Protein AF-A0A9D6IDX1-F1 (afdb_monomer_lite)

Structure (mmCIF, N/CA/C/O backbone):
data_AF-A0A9D6IDX1-F1
#
_entry.id   AF-A0A9D6IDX1-F1
#
loop_
_atom_site.group_PDB
_atom_site.id
_atom_site.type_symbol
_atom_site.label_atom_id
_atom_site.label_alt_id
_atom_site.label_comp_id
_atom_site.label_asym_id
_atom_site.label_entity_id
_atom_site.label_seq_id
_atom_site.pdbx_PDB_ins_code
_atom_site.Cartn_x
_atom_site.Cartn_y
_atom_site.Cartn_z
_atom_site.occupancy
_atom_site.B_iso_or_equiv
_atom_site.auth_seq_id
_atom_site.auth_comp_id
_atom_site.auth_asym_id
_atom_site.auth_atom_id
_atom_site.pdbx_PDB_model_num
ATOM 1 N N . MET A 1 1 ? 21.247 -25.537 -0.514 1.00 42.53 1 MET A N 1
ATOM 2 C CA . MET A 1 1 ? 19.806 -25.478 -0.143 1.00 42.53 1 MET A CA 1
ATOM 3 C C . MET A 1 1 ? 19.127 -24.451 -1.058 1.00 42.53 1 MET A C 1
ATOM 5 O O . MET A 1 1 ? 19.825 -23.579 -1.548 1.00 42.53 1 MET A O 1
ATOM 9 N N . LYS A 1 2 ? 17.824 -24.545 -1.381 1.00 45.03 2 LYS A N 1
ATOM 10 C CA . LYS A 1 2 ? 17.138 -23.528 -2.218 1.00 45.03 2 LYS A CA 1
ATOM 11 C C . LYS A 1 2 ? 16.354 -22.571 -1.321 1.00 45.03 2 LYS A C 1
ATOM 13 O O . LYS A 1 2 ? 15.388 -22.992 -0.690 1.00 45.03 2 LYS A O 1
ATOM 18 N N . LEU A 1 3 ? 16.764 -21.307 -1.269 1.00 48.19 3 LEU A N 1
ATOM 19 C CA . LEU A 1 3 ? 16.030 -20.243 -0.583 1.00 48.19 3 LEU A CA 1
ATOM 20 C C . LEU A 1 3 ? 15.129 -19.543 -1.605 1.00 48.19 3 LEU A C 1
ATOM 22 O O . LEU A 1 3 ? 15.614 -18.957 -2.573 1.00 48.19 3 LEU A O 1
ATOM 26 N N . ALA A 1 4 ? 13.811 -19.638 -1.414 1.00 53.88 4 ALA A N 1
ATOM 27 C CA . ALA A 1 4 ? 12.864 -18.842 -2.183 1.00 53.88 4 ALA A CA 1
ATOM 28 C C . ALA A 1 4 ? 12.889 -17.419 -1.624 1.00 53.88 4 ALA A C 1
ATOM 30 O O . ALA A 1 4 ? 12.478 -17.190 -0.484 1.00 53.88 4 ALA A O 1
ATOM 31 N N . LEU A 1 5 ? 13.409 -16.480 -2.409 1.00 64.38 5 LEU A N 1
ATOM 32 C CA . LEU A 1 5 ? 13.308 -15.071 -2.070 1.00 64.38 5 LEU A CA 1
ATOM 33 C C . LEU A 1 5 ? 11.917 -14.570 -2.430 1.00 64.38 5 LEU A C 1
ATOM 35 O O . LEU A 1 5 ? 11.268 -15.081 -3.330 1.00 64.38 5 LEU A O 1
ATOM 39 N N . ASN A 1 6 ? 11.452 -13.528 -1.769 1.00 76.56 6 ASN A N 1
ATOM 40 C CA . ASN A 1 6 ? 10.184 -12.883 -2.088 1.00 76.56 6 ASN A CA 1
ATOM 41 C C . ASN A 1 6 ? 10.317 -11.910 -3.280 1.00 76.56 6 ASN A C 1
ATOM 43 O O . ASN A 1 6 ? 9.787 -10.801 -3.279 1.00 76.56 6 ASN A O 1
ATOM 47 N N . TRP A 1 7 ? 11.135 -12.292 -4.258 1.00 85.69 7 TRP A N 1
ATOM 48 C CA . TRP A 1 7 ? 11.593 -11.454 -5.358 1.00 85.69 7 TRP A CA 1
ATOM 49 C C . TRP A 1 7 ? 11.038 -12.001 -6.655 1.00 85.69 7 TRP A C 1
ATOM 51 O O . TRP A 1 7 ? 11.179 -13.187 -6.919 1.00 85.69 7 TRP A O 1
ATOM 61 N N . PHE A 1 8 ? 10.464 -11.142 -7.477 1.00 89.69 8 PHE A N 1
ATOM 62 C CA . PHE A 1 8 ? 9.837 -11.514 -8.736 1.00 89.69 8 PHE A CA 1
ATOM 63 C C . PHE A 1 8 ? 10.594 -10.831 -9.868 1.00 89.69 8 PHE A C 1
ATOM 65 O O . PHE A 1 8 ? 10.956 -9.660 -9.750 1.00 89.69 8 PHE A O 1
ATOM 72 N N . GLU A 1 9 ? 10.891 -11.564 -10.937 1.00 91.12 9 GLU A N 1
ATOM 73 C CA . GLU A 1 9 ? 11.591 -10.997 -12.087 1.00 91.12 9 GLU A CA 1
ATOM 74 C C . GLU A 1 9 ? 10.661 -10.050 -12.835 1.00 91.12 9 GLU A C 1
ATOM 76 O O . GLU A 1 9 ? 9.497 -10.369 -13.067 1.00 91.12 9 GLU A O 1
ATOM 81 N N . VAL A 1 10 ? 11.184 -8.883 -13.200 1.00 93.06 10 VAL A N 1
ATOM 82 C CA . VAL A 1 10 ? 10.472 -7.875 -13.982 1.00 93.06 10 VAL A CA 1
ATOM 83 C C . VAL A 1 10 ? 10.991 -7.950 -15.412 1.00 93.06 10 VAL A C 1
ATOM 85 O O . VAL A 1 10 ? 12.168 -7.698 -15.662 1.00 93.06 10 VAL A O 1
ATOM 88 N N . THR A 1 11 ? 10.112 -8.263 -16.358 1.00 92.69 11 THR A N 1
ATOM 89 C CA . THR A 1 11 ? 10.437 -8.247 -17.788 1.00 92.69 11 THR A CA 1
ATOM 90 C C . THR A 1 11 ? 10.011 -6.915 -18.389 1.00 92.69 11 THR A C 1
ATOM 92 O O . THR A 1 11 ? 8.818 -6.606 -18.453 1.00 92.69 11 THR A O 1
ATOM 95 N N . LEU A 1 12 ? 11.002 -6.136 -18.824 1.00 91.75 12 LEU A N 1
ATOM 96 C CA . LEU A 1 12 ? 10.819 -4.889 -19.562 1.00 91.75 12 LEU A CA 1
ATOM 97 C C . LEU A 1 12 ? 10.713 -5.179 -21.072 1.00 91.75 12 LEU A C 1
ATOM 99 O O . LEU A 1 12 ? 11.389 -6.086 -21.558 1.00 91.75 12 LEU A O 1
ATOM 103 N N . PRO A 1 13 ? 9.902 -4.423 -21.833 1.00 89.44 13 PRO A N 1
ATOM 104 C CA . PRO A 1 13 ? 9.644 -4.712 -23.245 1.00 89.44 13 PRO A CA 1
ATOM 105 C C . PRO A 1 13 ? 10.766 -4.224 -24.176 1.00 89.44 13 PRO A C 1
ATOM 107 O O . PRO A 1 13 ? 10.836 -4.651 -25.325 1.00 89.44 13 PRO A O 1
ATOM 110 N N . ALA A 1 14 ? 11.625 -3.322 -23.698 1.00 89.12 14 ALA A N 1
ATOM 111 C CA . ALA A 1 14 ? 12.740 -2.750 -24.440 1.00 89.12 14 ALA A CA 1
ATOM 112 C C . ALA A 1 14 ? 13.854 -2.305 -23.482 1.00 89.12 14 ALA A C 1
ATOM 114 O O . ALA A 1 14 ? 13.619 -2.092 -22.291 1.00 89.12 14 ALA A O 1
ATOM 115 N N . THR A 1 15 ? 15.061 -2.134 -24.023 1.00 88.12 15 THR A N 1
ATOM 116 C CA . THR A 1 15 ? 16.210 -1.552 -23.312 1.00 88.12 15 THR A CA 1
ATOM 117 C C . THR A 1 15 ? 16.256 -0.030 -23.398 1.00 88.12 15 THR A C 1
ATOM 119 O O . THR A 1 15 ? 17.036 0.590 -22.684 1.00 88.12 15 THR A O 1
ATOM 122 N N . GLU A 1 16 ? 15.429 0.583 -24.246 1.00 91.56 16 GLU A N 1
ATOM 123 C CA . GLU A 1 16 ? 15.320 2.033 -24.389 1.00 91.56 16 GLU A CA 1
ATOM 124 C C . GLU A 1 16 ? 13.861 2.478 -24.312 1.00 91.56 16 GLU A C 1
ATOM 126 O O . GLU A 1 16 ? 12.980 1.883 -24.937 1.00 91.56 16 GLU A O 1
ATOM 131 N N . PHE A 1 17 ? 13.614 3.553 -23.565 1.00 90.44 17 PHE A N 1
ATOM 132 C CA . PHE A 1 17 ? 12.300 4.172 -23.446 1.00 90.44 17 PHE A CA 1
ATOM 133 C C . PHE A 1 17 ? 12.339 5.635 -23.853 1.00 90.44 17 PHE A C 1
ATOM 135 O O . PHE A 1 17 ? 13.305 6.348 -23.586 1.00 90.44 17 PHE A O 1
ATOM 142 N N . LYS A 1 18 ? 11.239 6.105 -24.439 1.00 91.94 18 LYS A N 1
ATOM 143 C CA . LYS A 1 18 ? 10.990 7.536 -24.586 1.00 91.94 18 LYS A CA 1
ATOM 144 C C . LYS A 1 18 ? 10.575 8.113 -23.239 1.00 91.94 18 LYS A C 1
ATOM 146 O O . LYS A 1 18 ? 9.680 7.581 -22.590 1.00 91.94 18 LYS A O 1
ATOM 151 N N . VAL A 1 19 ? 11.209 9.206 -22.837 1.00 90.19 19 VAL A N 1
ATOM 152 C CA . VAL A 1 19 ? 10.935 9.911 -21.583 1.00 90.19 19 VAL A CA 1
ATOM 153 C C . VAL A 1 19 ? 10.784 11.394 -21.878 1.00 90.19 19 VAL A C 1
ATOM 155 O O . VAL A 1 19 ? 11.599 11.974 -22.594 1.00 90.19 19 VAL A O 1
ATOM 158 N N . ALA A 1 20 ? 9.755 12.018 -21.312 1.00 90.44 20 ALA A N 1
ATOM 159 C CA . ALA A 1 20 ? 9.604 13.462 -21.368 1.00 90.44 20 ALA A CA 1
ATOM 160 C C . ALA A 1 20 ? 10.573 14.126 -20.382 1.00 90.44 20 ALA A C 1
ATOM 162 O O . ALA A 1 20 ? 10.563 13.839 -19.180 1.00 90.44 20 ALA A O 1
ATOM 163 N N . VAL A 1 21 ? 11.416 15.010 -20.903 1.00 88.94 21 VAL A N 1
ATOM 164 C CA . VAL A 1 21 ? 12.498 15.662 -20.173 1.00 88.94 21 VAL A CA 1
ATOM 165 C C . VAL A 1 21 ? 12.328 17.170 -20.224 1.00 88.94 21 VAL A C 1
ATOM 167 O O . VAL A 1 21 ? 12.184 17.762 -21.291 1.00 88.94 21 VAL A O 1
ATOM 170 N N . GLU A 1 22 ? 12.413 17.793 -19.060 1.00 87.94 22 GLU A N 1
ATOM 171 C CA . GLU A 1 22 ? 12.516 19.239 -18.898 1.00 87.94 22 GLU A CA 1
ATOM 172 C C . GLU A 1 22 ? 13.897 19.562 -18.325 1.00 87.94 22 GLU A C 1
ATOM 174 O O . GLU A 1 22 ? 14.348 18.919 -17.375 1.00 87.94 22 GLU A O 1
ATOM 179 N N . VAL A 1 23 ? 14.586 20.538 -18.907 1.00 85.06 23 VAL A N 1
ATOM 180 C CA . VAL A 1 23 ? 15.881 21.015 -18.413 1.00 85.06 23 VAL A CA 1
ATOM 181 C C . VAL A 1 23 ? 15.681 22.428 -17.889 1.00 85.06 23 VAL A C 1
ATOM 183 O O . VAL A 1 23 ? 15.149 23.278 -18.597 1.00 85.06 23 VAL A O 1
ATOM 186 N N . VAL A 1 24 ? 16.072 22.659 -16.639 1.00 80.12 24 VAL A N 1
ATOM 187 C CA . VAL A 1 24 ? 15.927 23.949 -15.961 1.00 80.12 24 VAL A CA 1
ATOM 188 C C . VAL A 1 24 ? 17.273 24.358 -15.397 1.00 80.12 24 VAL A C 1
ATOM 190 O O . VAL A 1 24 ? 17.914 23.583 -14.680 1.00 80.12 24 VAL A O 1
ATOM 193 N N . ASP A 1 25 ? 17.669 25.595 -15.663 1.00 76.06 25 ASP A N 1
ATOM 194 C CA . ASP A 1 25 ? 18.815 26.199 -15.001 1.00 76.06 25 ASP A CA 1
ATOM 195 C C . ASP A 1 25 ? 18.415 26.654 -13.590 1.00 76.06 25 ASP A C 1
ATOM 197 O O . ASP A 1 25 ? 17.457 27.403 -13.394 1.00 76.06 25 ASP A O 1
ATOM 201 N N . GLY A 1 26 ? 19.123 26.146 -12.585 1.00 63.75 26 GLY A N 1
ATOM 202 C CA . GLY A 1 26 ? 18.977 26.517 -11.184 1.00 63.75 26 GLY A CA 1
ATOM 203 C C . GLY A 1 26 ? 20.159 27.355 -10.698 1.00 63.75 26 GLY A C 1
ATOM 204 O O . GLY A 1 26 ? 21.286 27.217 -11.173 1.00 63.75 26 GLY A O 1
ATOM 205 N N . GLY A 1 27 ? 19.914 28.215 -9.706 1.00 56.03 27 GLY A N 1
ATOM 206 C CA . GLY A 1 27 ? 20.996 28.822 -8.926 1.00 56.03 27 GLY A CA 1
ATOM 207 C C . GLY A 1 27 ? 21.826 27.750 -8.201 1.00 56.03 27 GLY A C 1
ATOM 208 O O . GLY A 1 27 ? 21.353 26.635 -7.995 1.00 56.03 27 GLY A O 1
ATOM 209 N N . ARG A 1 28 ? 23.065 28.087 -7.812 1.00 52.94 28 ARG A N 1
ATOM 210 C CA . ARG A 1 28 ? 24.089 27.140 -7.313 1.00 52.94 28 ARG A CA 1
ATOM 211 C C . ARG A 1 28 ? 23.657 26.236 -6.141 1.00 52.94 28 ARG A C 1
ATOM 213 O O . ARG A 1 28 ? 24.209 25.142 -6.026 1.00 52.94 28 ARG A O 1
ATOM 220 N N . ASP A 1 29 ? 22.672 26.646 -5.334 1.00 50.62 29 ASP A N 1
ATOM 221 C CA . ASP A 1 29 ? 22.468 26.078 -3.990 1.00 50.62 29 ASP A CA 1
ATOM 222 C C . ASP A 1 29 ? 21.069 25.513 -3.675 1.00 50.62 29 ASP A C 1
ATOM 224 O O . ASP A 1 29 ? 20.916 24.851 -2.651 1.00 50.62 29 ASP A O 1
ATOM 228 N N . GLU A 1 30 ? 20.049 25.680 -4.529 1.00 50.66 30 GLU A N 1
ATOM 229 C CA . GLU A 1 30 ? 18.724 25.082 -4.277 1.00 50.66 30 GLU A CA 1
ATOM 230 C C . GLU A 1 30 ? 18.100 24.504 -5.559 1.00 50.66 30 GLU A C 1
ATOM 232 O O . GLU A 1 30 ? 18.065 25.189 -6.586 1.00 50.66 30 GLU A O 1
ATOM 237 N N . PRO A 1 31 ? 17.558 23.264 -5.533 1.00 53.12 31 PRO A N 1
ATOM 238 C CA . PRO A 1 31 ? 16.702 22.795 -6.616 1.00 53.12 31 PRO A CA 1
ATOM 239 C C . PRO A 1 31 ? 15.523 23.772 -6.763 1.00 53.12 31 PRO A C 1
ATOM 241 O O . PRO A 1 31 ? 14.975 24.215 -5.747 1.00 53.12 31 PRO A O 1
ATOM 244 N N . PRO A 1 32 ? 15.125 24.141 -7.994 1.00 53.31 32 PRO A N 1
ATOM 245 C CA . PRO A 1 32 ? 14.133 25.187 -8.198 1.00 53.31 32 PRO A CA 1
ATOM 246 C C . PRO A 1 32 ? 12.836 24.867 -7.445 1.00 53.31 32 PRO A C 1
ATOM 248 O O . PRO A 1 32 ? 12.305 23.756 -7.526 1.00 53.31 32 PRO A O 1
ATOM 251 N N . LYS A 1 33 ? 12.313 25.865 -6.719 1.00 52.06 33 LYS A N 1
ATOM 252 C CA . LYS A 1 33 ? 10.999 25.841 -6.052 1.00 52.06 33 LYS A CA 1
ATOM 253 C C . LYS A 1 33 ? 9.875 25.945 -7.095 1.00 52.06 33 LYS A C 1
ATOM 255 O O . LYS A 1 33 ? 9.078 26.873 -7.075 1.00 52.06 33 LYS A O 1
ATOM 260 N N . THR A 1 34 ? 9.836 25.032 -8.060 1.00 48.62 34 THR A N 1
ATOM 261 C CA . THR A 1 34 ? 8.769 24.923 -9.067 1.00 48.62 34 THR A CA 1
ATOM 262 C C . THR A 1 34 ? 7.741 23.881 -8.634 1.00 48.62 34 THR A C 1
ATOM 264 O O . THR A 1 34 ? 8.104 22.941 -7.916 1.00 48.62 34 THR A O 1
ATOM 267 N N . PRO A 1 35 ? 6.460 24.027 -9.037 1.00 41.25 35 PRO A N 1
ATOM 268 C CA . PRO A 1 35 ? 5.338 23.272 -8.484 1.00 41.25 35 PRO A CA 1
ATOM 269 C C . PRO A 1 35 ? 5.652 21.781 -8.413 1.00 41.25 35 PRO A C 1
ATOM 271 O O . PRO A 1 35 ? 6.202 21.202 -9.352 1.00 41.25 35 PRO A O 1
ATOM 274 N N . HIS A 1 36 ? 5.348 21.183 -7.262 1.00 43.44 36 HIS A N 1
ATOM 275 C CA . HIS A 1 36 ? 5.507 19.762 -6.987 1.00 43.44 36 HIS A CA 1
ATOM 276 C C . HIS A 1 36 ? 4.656 18.937 -7.965 1.00 43.44 36 HIS A C 1
ATOM 278 O O . HIS A 1 36 ? 3.559 18.497 -7.629 1.00 43.44 36 HIS A O 1
ATOM 284 N N . HIS A 1 37 ? 5.140 18.705 -9.184 1.00 46.53 37 HIS A N 1
ATOM 285 C CA . HIS A 1 37 ? 4.577 17.662 -10.027 1.00 46.53 37 HIS A CA 1
ATOM 286 C C . HIS A 1 37 ? 4.869 16.331 -9.335 1.00 46.53 37 HIS A C 1
ATOM 288 O O . HIS A 1 37 ? 6.025 15.962 -9.134 1.00 46.53 37 HIS A O 1
ATOM 294 N N . ALA A 1 38 ? 3.808 15.637 -8.923 1.00 53.50 38 ALA A N 1
ATOM 295 C CA . ALA A 1 38 ? 3.860 14.483 -8.023 1.00 53.50 38 ALA A CA 1
ATOM 296 C C . ALA A 1 38 ? 4.593 13.243 -8.591 1.00 53.50 38 ALA A C 1
ATOM 298 O O . ALA A 1 38 ? 4.718 12.234 -7.896 1.00 53.50 38 ALA A O 1
ATOM 299 N N . HIS A 1 39 ? 5.080 13.309 -9.836 1.00 69.75 39 HIS A N 1
ATOM 300 C CA . HIS A 1 39 ? 5.635 12.181 -10.588 1.00 69.75 39 HIS A CA 1
ATOM 301 C C . HIS A 1 39 ? 6.810 12.613 -11.481 1.00 69.75 39 HIS A C 1
ATOM 303 O O . HIS A 1 39 ? 6.799 12.390 -12.690 1.00 69.75 39 HIS A O 1
ATOM 309 N N . ARG A 1 40 ? 7.822 13.272 -10.907 1.00 72.75 40 ARG A N 1
ATOM 310 C CA . ARG A 1 40 ? 9.070 13.601 -11.615 1.00 72.75 40 ARG A CA 1
ATOM 311 C C . ARG A 1 40 ? 10.289 13.138 -10.830 1.00 72.75 40 ARG A C 1
ATOM 313 O O . ARG A 1 40 ? 10.320 13.253 -9.606 1.00 72.75 40 ARG A O 1
ATOM 320 N N . VAL A 1 41 ? 11.298 12.663 -11.546 1.00 77.38 41 VAL A N 1
ATOM 321 C CA . VAL A 1 41 ? 12.616 12.334 -11.003 1.00 77.38 41 VAL A CA 1
ATOM 322 C C . VAL A 1 41 ? 13.552 13.491 -11.325 1.00 77.38 41 VAL A C 1
ATOM 324 O O . VAL A 1 41 ? 13.719 13.863 -12.486 1.00 77.38 41 VAL A O 1
ATOM 327 N N . VAL A 1 42 ? 14.128 14.094 -10.286 1.00 77.50 42 VAL A N 1
ATOM 328 C CA . VAL A 1 42 ? 15.057 15.220 -10.422 1.00 77.50 42 VAL A CA 1
ATOM 329 C C . VAL A 1 42 ? 16.476 14.683 -10.507 1.00 77.50 42 VAL A C 1
ATOM 331 O O . VAL A 1 42 ? 16.917 13.954 -9.620 1.00 77.50 42 VAL A O 1
ATOM 334 N N . ARG A 1 43 ? 17.211 15.082 -11.541 1.00 74.81 43 ARG A N 1
ATOM 335 C CA . ARG A 1 43 ? 18.621 14.752 -11.722 1.00 74.81 43 ARG A CA 1
ATOM 336 C C . ARG A 1 43 ? 19.424 16.030 -11.907 1.00 74.81 43 ARG A C 1
ATOM 338 O O . ARG A 1 43 ? 19.156 16.811 -12.811 1.00 74.81 43 ARG A O 1
ATOM 345 N N . ARG A 1 44 ? 20.441 16.241 -11.077 1.00 73.94 44 ARG A N 1
ATOM 346 C CA . ARG A 1 44 ? 21.422 17.304 -11.316 1.00 73.94 44 ARG A CA 1
ATOM 347 C C . ARG A 1 44 ? 22.298 16.890 -12.503 1.00 73.94 44 ARG A C 1
ATOM 349 O O . ARG A 1 44 ? 22.833 15.784 -12.490 1.00 73.94 44 ARG A O 1
ATOM 356 N N . GLN A 1 45 ? 22.395 17.733 -13.529 1.00 73.94 45 GLN A N 1
ATOM 357 C CA . GLN A 1 45 ? 23.324 17.519 -14.642 1.00 73.94 45 GLN A CA 1
ATOM 358 C C . GLN A 1 45 ? 24.675 18.149 -14.328 1.00 73.94 45 GLN A C 1
ATOM 360 O O . GLN A 1 45 ? 25.671 17.440 -14.308 1.00 73.94 45 GLN A O 1
ATOM 365 N N . ASN A 1 46 ? 24.674 19.442 -13.999 1.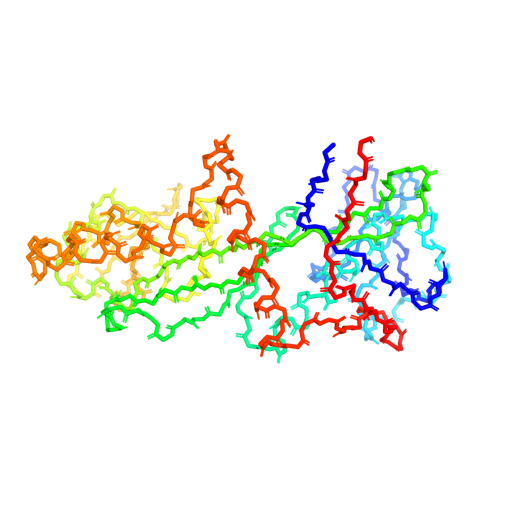00 73.94 46 ASN A N 1
ATOM 366 C CA . ASN A 1 46 ? 25.863 20.228 -13.669 1.00 73.94 46 ASN A CA 1
ATOM 367 C C . ASN A 1 46 ? 25.598 21.088 -12.420 1.00 73.94 46 ASN A C 1
ATOM 369 O O . ASN A 1 46 ? 24.528 21.012 -11.811 1.00 73.94 46 ASN A O 1
ATOM 373 N N . GLU A 1 47 ? 26.556 21.934 -12.028 1.00 71.50 47 GLU A N 1
ATOM 374 C CA . GLU A 1 47 ? 26.424 22.802 -10.848 1.00 71.50 47 GLU A CA 1
ATOM 375 C C . GLU A 1 47 ? 25.165 23.685 -10.869 1.00 71.50 47 GLU A C 1
ATOM 377 O O . GLU A 1 47 ? 24.591 23.924 -9.809 1.00 71.50 47 GLU A O 1
ATOM 382 N N . SER A 1 48 ? 24.700 24.092 -12.051 1.00 73.38 48 SER A N 1
ATOM 383 C CA . SER A 1 48 ? 23.587 25.028 -12.239 1.00 73.38 48 SER A CA 1
ATOM 384 C C . SER A 1 48 ? 22.441 24.491 -13.099 1.00 73.38 48 SER A C 1
ATOM 386 O O . SER A 1 48 ? 21.574 25.264 -13.478 1.00 73.38 48 SER A O 1
ATOM 388 N N . THR A 1 49 ? 22.412 23.202 -13.448 1.00 78.50 49 THR A N 1
ATOM 389 C CA . THR A 1 49 ? 21.393 22.678 -14.378 1.00 78.50 49 THR A CA 1
ATOM 390 C C . THR A 1 49 ? 20.778 21.392 -13.846 1.00 78.50 49 THR A C 1
ATOM 392 O O . THR A 1 49 ? 21.480 20.439 -13.487 1.00 78.50 49 THR A O 1
ATOM 395 N N . PHE A 1 50 ? 19.447 21.363 -13.816 1.00 80.81 50 PHE A N 1
ATOM 396 C CA . PHE A 1 50 ? 18.634 20.235 -13.386 1.00 80.81 50 PHE A CA 1
ATOM 397 C C . PHE A 1 50 ? 17.850 19.671 -14.566 1.00 80.81 50 PHE A C 1
ATOM 399 O O . PHE A 1 50 ? 17.209 20.393 -15.321 1.00 80.81 50 PHE A O 1
ATOM 406 N N . ARG A 1 51 ? 17.871 18.349 -14.686 1.00 84.94 51 ARG A N 1
ATOM 407 C CA . ARG A 1 51 ? 17.066 17.566 -15.613 1.00 84.94 51 ARG A CA 1
ATOM 408 C C . ARG A 1 51 ? 15.928 16.919 -14.836 1.00 84.94 51 ARG A C 1
ATOM 410 O O . ARG A 1 51 ? 16.163 16.158 -13.899 1.00 84.94 51 ARG A O 1
ATOM 417 N N . PHE A 1 52 ? 14.702 17.198 -15.237 1.00 85.62 52 PHE A N 1
ATOM 418 C CA . PHE A 1 52 ? 13.496 16.589 -14.701 1.00 85.62 52 PHE A CA 1
ATOM 419 C C . PHE A 1 52 ? 12.997 15.544 -15.689 1.00 85.62 52 PHE A C 1
ATOM 421 O O . PHE A 1 52 ? 12.634 15.871 -16.817 1.00 85.62 52 PHE A O 1
ATOM 428 N N . LEU A 1 53 ? 13.000 14.285 -15.261 1.00 88.00 53 LEU A N 1
ATOM 429 C CA . LEU A 1 53 ? 12.443 13.175 -16.020 1.00 88.00 53 LEU A CA 1
ATOM 430 C C . LEU A 1 53 ? 11.021 12.927 -15.517 1.00 88.00 53 LEU A C 1
ATOM 432 O O . LEU A 1 53 ? 10.817 12.635 -14.336 1.00 88.00 53 LEU A O 1
ATOM 436 N N . HIS A 1 54 ? 10.035 13.076 -16.393 1.00 87.38 54 HIS A N 1
ATOM 437 C CA . HIS A 1 54 ? 8.626 13.012 -16.017 1.00 87.38 54 HIS A CA 1
ATOM 438 C C . HIS A 1 54 ? 8.068 11.590 -16.187 1.00 87.38 54 HIS A C 1
ATOM 440 O O . HIS A 1 54 ? 8.201 10.982 -17.246 1.00 87.38 54 HIS A O 1
ATOM 446 N N . LEU A 1 55 ? 7.417 11.072 -15.140 1.00 86.88 55 LEU A N 1
ATOM 447 C CA . LEU A 1 55 ? 6.725 9.776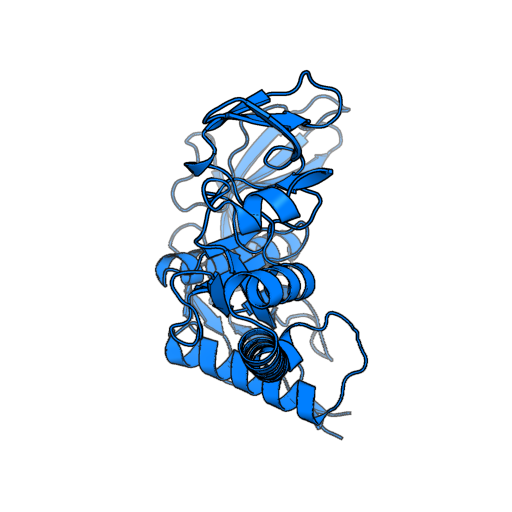 -15.106 1.00 86.88 55 LEU A CA 1
ATOM 448 C C . LEU A 1 55 ? 5.235 9.976 -15.413 1.00 86.88 55 LEU A C 1
ATOM 450 O O . LEU A 1 55 ? 4.351 9.824 -14.559 1.00 86.88 55 LEU A O 1
ATOM 454 N N . THR A 1 56 ? 4.953 10.411 -16.636 1.00 82.31 56 THR A N 1
ATOM 455 C CA . THR A 1 56 ? 3.600 10.715 -17.098 1.00 82.31 56 THR A CA 1
ATOM 456 C C . THR A 1 56 ? 3.449 10.452 -18.589 1.00 82.31 56 THR A C 1
ATOM 458 O O . THR A 1 56 ? 4.391 10.614 -19.363 1.00 82.31 56 THR A O 1
ATOM 461 N N . ASN A 1 57 ? 2.222 10.125 -18.985 1.00 74.81 57 ASN A N 1
ATOM 462 C CA . ASN A 1 57 ? 1.827 9.995 -20.388 1.00 74.81 57 ASN A CA 1
ATOM 463 C C . ASN A 1 57 ? 1.363 11.345 -20.952 1.00 74.81 57 ASN A C 1
ATOM 465 O O . ASN A 1 57 ? 1.272 11.512 -22.160 1.00 74.81 57 ASN A O 1
ATOM 469 N N . ASN A 1 58 ? 1.088 12.307 -20.064 1.00 81.56 58 ASN A N 1
ATOM 470 C CA . ASN A 1 58 ? 0.676 13.670 -20.384 1.00 81.56 58 ASN A CA 1
ATOM 471 C C . ASN A 1 58 ? 1.744 14.629 -19.848 1.00 81.56 58 ASN A C 1
ATOM 473 O O . ASN A 1 58 ? 1.612 15.114 -18.715 1.00 81.56 58 ASN A O 1
ATOM 477 N N . PRO A 1 59 ? 2.859 14.814 -20.568 1.00 80.25 59 PRO A N 1
ATOM 478 C CA . PRO A 1 59 ? 3.943 15.645 -20.083 1.00 80.25 59 PRO A CA 1
ATOM 479 C C . PRO A 1 59 ? 3.616 17.140 -20.231 1.00 80.25 59 PRO A C 1
ATOM 481 O O . PRO A 1 59 ? 2.821 17.517 -21.095 1.00 80.25 59 PRO A O 1
ATOM 484 N N . PRO A 1 60 ? 4.213 18.011 -19.397 1.00 79.88 60 PRO A N 1
ATOM 485 C CA . PRO A 1 60 ? 4.111 19.457 -19.573 1.00 79.88 60 PRO A CA 1
ATOM 486 C C . PRO A 1 60 ? 4.550 19.908 -20.974 1.00 79.88 60 PRO A C 1
ATOM 488 O O . PRO A 1 60 ? 5.442 19.314 -21.583 1.00 79.88 60 PRO A O 1
ATOM 491 N N . SER A 1 61 ? 3.958 20.994 -21.476 1.00 80.62 61 SER A N 1
ATOM 492 C CA . SER A 1 61 ? 4.188 21.498 -22.841 1.00 80.62 61 SER A CA 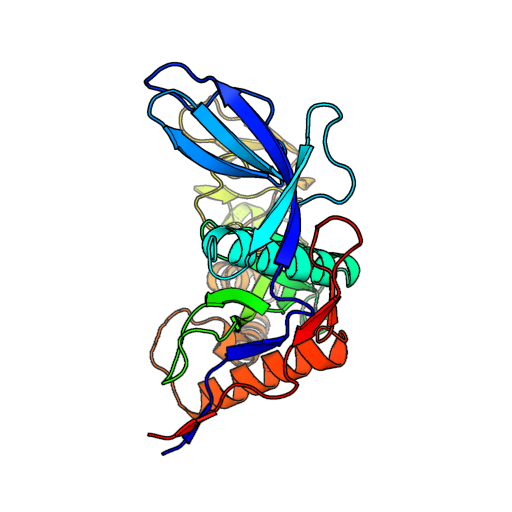1
ATOM 493 C C . SER A 1 61 ? 5.626 21.952 -23.117 1.00 80.62 61 SER A C 1
ATOM 495 O O . SER A 1 61 ? 6.014 22.073 -24.272 1.00 80.62 61 SER A O 1
ATOM 497 N N . ASN A 1 62 ? 6.417 22.212 -22.076 1.00 83.25 62 ASN A N 1
ATOM 498 C CA . ASN A 1 62 ? 7.821 22.622 -22.154 1.00 83.25 62 ASN A CA 1
ATOM 499 C C . ASN A 1 62 ? 8.811 21.442 -22.066 1.00 83.25 62 ASN A C 1
ATOM 501 O O . ASN A 1 62 ? 9.992 21.650 -21.791 1.00 83.25 62 ASN A O 1
ATOM 505 N N . THR A 1 63 ? 8.346 20.207 -22.270 1.00 87.38 63 THR A N 1
ATOM 506 C CA . THR A 1 63 ? 9.202 19.013 -22.271 1.00 87.38 63 THR A CA 1
ATOM 507 C C . THR A 1 63 ? 9.655 18.622 -23.677 1.00 87.38 63 THR A C 1
ATOM 509 O O . THR A 1 63 ? 9.004 18.915 -24.676 1.00 87.38 63 THR A O 1
ATOM 512 N N . THR A 1 64 ? 10.781 17.916 -23.744 1.00 90.06 64 THR A N 1
ATOM 513 C CA . THR A 1 64 ? 11.291 17.260 -24.956 1.00 90.06 64 THR A CA 1
ATOM 514 C C . THR A 1 64 ? 11.303 15.749 -24.751 1.00 90.06 64 THR A C 1
ATOM 516 O O . THR A 1 64 ? 11.678 15.279 -23.677 1.00 90.06 64 THR A O 1
ATOM 519 N N . GLU A 1 65 ? 10.899 14.968 -25.754 1.00 90.12 65 GLU A N 1
ATOM 520 C CA . GLU A 1 65 ? 11.064 13.511 -25.703 1.00 90.12 65 GLU A CA 1
ATOM 521 C C . GLU A 1 65 ? 12.532 13.143 -25.928 1.00 90.12 65 GLU A C 1
ATOM 523 O O . GLU A 1 65 ? 13.141 13.548 -26.917 1.00 90.12 65 GLU A O 1
ATOM 528 N N . GLN A 1 66 ? 13.095 12.345 -25.025 1.00 91.12 66 GLN A N 1
ATOM 529 C CA . GLN A 1 66 ? 14.447 11.807 -25.143 1.00 91.12 66 GLN A CA 1
ATOM 530 C C . GLN A 1 66 ? 14.418 10.288 -24.990 1.00 91.12 66 GLN A C 1
ATOM 532 O O . GLN A 1 66 ? 13.639 9.757 -24.196 1.00 91.12 66 GLN A O 1
ATOM 537 N N . ALA A 1 67 ? 15.275 9.590 -25.735 1.00 91.12 67 ALA A N 1
ATOM 538 C CA . ALA A 1 67 ? 15.525 8.173 -25.510 1.00 91.12 67 ALA A CA 1
ATOM 539 C C . ALA A 1 67 ? 16.412 8.003 -24.268 1.00 91.12 67 ALA A C 1
ATOM 541 O O . ALA A 1 67 ? 17.407 8.709 -24.097 1.00 91.12 67 ALA A O 1
ATOM 542 N N . LEU A 1 68 ? 16.028 7.085 -23.389 1.00 89.50 68 LEU A N 1
ATOM 543 C CA . LEU A 1 68 ? 16.765 6.727 -22.187 1.00 89.50 68 LEU A CA 1
ATOM 544 C C . LEU A 1 68 ? 17.005 5.220 -22.190 1.00 89.50 68 LEU A C 1
ATOM 546 O O . LEU A 1 68 ? 16.046 4.445 -22.186 1.00 89.50 68 LEU A O 1
ATOM 550 N N . ASN A 1 69 ? 18.273 4.820 -22.157 1.00 89.25 69 ASN A N 1
ATOM 551 C CA . ASN A 1 69 ? 18.646 3.429 -21.965 1.00 89.25 69 ASN A CA 1
ATOM 552 C C . ASN A 1 69 ? 18.462 3.028 -20.493 1.00 89.25 69 ASN A C 1
ATOM 554 O O . ASN A 1 69 ? 18.857 3.757 -19.579 1.00 89.25 69 ASN A O 1
ATOM 558 N N . ILE A 1 70 ? 17.864 1.861 -20.257 1.00 85.94 70 ILE A N 1
ATOM 559 C CA . ILE A 1 70 ? 17.550 1.369 -18.910 1.00 85.94 70 ILE A CA 1
ATOM 560 C C . ILE A 1 70 ? 18.794 1.120 -18.051 1.00 85.94 70 ILE A C 1
ATOM 562 O O . ILE A 1 70 ? 18.698 1.138 -16.824 1.00 85.94 70 ILE A O 1
ATOM 566 N N . PHE A 1 71 ? 19.947 0.896 -18.680 1.00 85.12 71 PHE A N 1
ATOM 567 C CA . PHE A 1 71 ? 21.214 0.628 -18.003 1.00 85.12 71 PHE A CA 1
ATOM 568 C C . PHE A 1 71 ? 21.962 1.912 -17.624 1.00 85.12 71 PHE A C 1
ATOM 570 O O . PHE A 1 71 ? 22.700 1.918 -16.639 1.00 85.12 71 PHE A O 1
ATOM 577 N N . ASP A 1 72 ? 21.718 3.011 -18.342 1.00 85.62 72 ASP A N 1
ATOM 578 C CA . ASP A 1 72 ? 22.365 4.307 -18.094 1.00 85.62 72 ASP A CA 1
ATOM 579 C C . ASP A 1 72 ? 21.734 5.066 -16.916 1.00 85.62 72 ASP A C 1
ATOM 581 O O . ASP A 1 72 ? 22.375 5.916 -16.288 1.00 85.62 72 ASP A O 1
ATOM 585 N N . ASP A 1 73 ? 20.462 4.786 -16.610 1.00 83.75 73 ASP A N 1
ATOM 586 C CA . ASP A 1 73 ? 19.750 5.388 -15.479 1.00 83.75 73 ASP A CA 1
ATOM 587 C C . ASP A 1 73 ? 18.823 4.383 -14.770 1.00 83.75 73 ASP A C 1
ATOM 589 O O . ASP A 1 73 ? 17.589 4.477 -14.830 1.00 83.75 73 ASP A O 1
ATOM 593 N N . PRO A 1 74 ? 19.400 3.407 -14.045 1.00 85.56 74 PRO A N 1
ATOM 594 C CA . PRO A 1 74 ? 18.608 2.397 -13.363 1.00 85.56 74 PRO A CA 1
ATOM 595 C C . PRO A 1 74 ? 17.772 2.987 -12.217 1.00 85.56 74 PRO A C 1
ATOM 597 O O . PRO A 1 74 ? 16.756 2.417 -11.831 1.00 85.56 74 PRO A O 1
ATOM 600 N N . SER A 1 75 ? 18.165 4.133 -11.657 1.00 84.31 75 SER A N 1
ATOM 601 C CA . SER A 1 75 ? 17.404 4.809 -10.601 1.00 84.31 75 SER A CA 1
ATOM 602 C C . SER A 1 75 ? 16.074 5.345 -11.122 1.00 84.31 75 SER A C 1
ATOM 604 O O . SER A 1 75 ? 15.049 5.164 -10.466 1.00 84.31 75 SER A O 1
ATOM 606 N N . PHE A 1 76 ? 16.063 5.952 -12.311 1.00 86.94 76 PHE A N 1
ATOM 607 C CA . PHE A 1 76 ? 14.823 6.378 -12.952 1.00 86.94 76 PHE A CA 1
ATOM 608 C C . PHE A 1 76 ? 13.890 5.194 -13.232 1.00 86.94 76 PHE A C 1
ATOM 610 O O . PHE A 1 76 ? 12.714 5.233 -12.868 1.00 86.94 76 PHE A O 1
ATOM 617 N N . VAL A 1 77 ? 14.416 4.120 -13.829 1.00 89.38 77 VAL A N 1
ATOM 618 C CA . VAL A 1 77 ? 13.612 2.946 -14.203 1.00 89.38 77 VAL A CA 1
ATOM 619 C C . VAL A 1 77 ? 13.048 2.233 -12.971 1.00 89.38 77 VAL A C 1
ATOM 621 O O . VAL A 1 77 ? 11.890 1.823 -12.995 1.00 89.38 77 VAL A O 1
ATOM 624 N N . LYS A 1 78 ? 13.799 2.166 -11.861 1.00 90.06 78 LYS A N 1
ATOM 625 C CA . LYS A 1 78 ? 13.288 1.693 -10.560 1.00 90.06 78 LYS A CA 1
ATOM 626 C C . LYS A 1 78 ? 12.013 2.435 -10.148 1.00 90.06 78 LYS A C 1
ATOM 628 O O . LYS A 1 78 ? 10.981 1.817 -9.891 1.00 90.06 78 LYS A O 1
ATOM 633 N N . ILE A 1 79 ? 12.061 3.768 -10.160 1.00 88.88 79 ILE A N 1
ATOM 634 C CA . ILE A 1 79 ? 10.914 4.606 -9.784 1.00 88.88 79 ILE A CA 1
ATOM 635 C C . ILE A 1 79 ? 9.764 4.426 -10.788 1.00 88.88 79 ILE A C 1
ATOM 637 O O . ILE A 1 79 ? 8.609 4.348 -10.377 1.00 88.88 79 ILE A O 1
ATOM 641 N N . ALA A 1 80 ? 10.054 4.303 -12.087 1.00 90.69 80 ALA A N 1
ATOM 642 C CA . ALA A 1 80 ? 9.036 4.052 -13.109 1.00 90.69 80 ALA A CA 1
ATOM 643 C C . ALA A 1 80 ? 8.309 2.712 -12.897 1.00 90.69 80 ALA A C 1
ATOM 645 O O . ALA A 1 80 ? 7.084 2.658 -13.002 1.00 90.69 80 ALA A O 1
ATOM 646 N N . VAL A 1 81 ? 9.045 1.645 -12.566 1.00 93.12 81 VAL A N 1
ATOM 647 C CA . VAL A 1 81 ? 8.486 0.320 -12.249 1.00 93.12 81 VAL A CA 1
ATOM 648 C C . VAL A 1 81 ? 7.612 0.389 -10.996 1.00 93.12 81 VAL A C 1
ATOM 650 O O . VAL A 1 81 ? 6.485 -0.105 -11.008 1.00 93.12 81 VAL A O 1
ATOM 653 N N . GLU A 1 82 ? 8.093 1.036 -9.932 1.00 92.88 82 GLU A N 1
ATOM 654 C CA . GLU A 1 82 ? 7.330 1.216 -8.690 1.00 92.88 82 GLU A CA 1
ATOM 655 C C . GLU A 1 82 ? 6.052 2.033 -8.918 1.00 92.88 82 GLU A C 1
ATOM 657 O O . GLU A 1 82 ? 4.981 1.657 -8.446 1.00 92.88 82 GLU A O 1
ATOM 662 N N . GLU A 1 83 ? 6.125 3.116 -9.688 1.00 91.25 83 GLU A N 1
ATOM 663 C CA . GLU A 1 83 ? 4.964 3.936 -10.036 1.00 91.25 83 GLU A CA 1
ATOM 664 C C . GLU A 1 83 ? 3.968 3.173 -10.923 1.00 91.25 83 GLU A C 1
ATOM 666 O O . GLU A 1 83 ? 2.762 3.247 -10.688 1.00 91.25 83 GLU A O 1
ATOM 671 N N . GLY A 1 84 ? 4.443 2.412 -11.912 1.00 93.00 84 GLY A N 1
ATOM 672 C CA . GLY A 1 84 ? 3.591 1.577 -12.761 1.00 93.00 84 GLY A CA 1
ATOM 673 C C . GLY A 1 84 ? 2.833 0.526 -11.950 1.00 93.00 84 GLY A C 1
ATOM 674 O O . GLY A 1 84 ? 1.613 0.394 -12.074 1.00 93.00 84 GLY A O 1
ATOM 675 N N . PHE A 1 85 ? 3.528 -0.159 -11.038 1.00 94.81 85 PHE A N 1
ATOM 676 C CA . PHE A 1 85 ? 2.908 -1.139 -10.148 1.00 94.81 85 PHE A CA 1
ATOM 677 C C . PHE A 1 85 ? 1.945 -0.484 -9.143 1.00 94.81 85 PHE A C 1
ATOM 679 O O . PHE A 1 85 ? 0.853 -0.996 -8.900 1.00 94.81 85 PHE A O 1
ATOM 686 N N . ALA A 1 86 ? 2.282 0.699 -8.620 1.00 92.75 86 ALA A N 1
ATOM 687 C CA . ALA A 1 86 ? 1.383 1.500 -7.790 1.00 92.75 86 ALA A CA 1
ATOM 688 C C . ALA A 1 86 ? 0.088 1.880 -8.530 1.00 92.75 86 ALA A C 1
ATOM 690 O O . ALA A 1 86 ? -0.999 1.804 -7.954 1.00 92.75 86 ALA A O 1
ATOM 691 N N . ARG A 1 87 ? 0.177 2.270 -9.809 1.00 92.56 87 ARG A N 1
ATOM 692 C CA . ARG A 1 87 ? -0.995 2.582 -10.643 1.00 92.56 87 ARG A CA 1
ATOM 693 C C . ARG A 1 87 ? -1.853 1.350 -10.904 1.00 92.56 87 ARG A C 1
ATOM 695 O O . ARG A 1 87 ? -3.072 1.453 -10.791 1.00 92.56 87 ARG A O 1
ATOM 702 N N . LEU A 1 88 ? -1.234 0.199 -11.179 1.00 95.06 88 LEU A N 1
ATOM 703 C CA . LEU A 1 88 ? -1.937 -1.081 -11.290 1.00 95.06 88 LEU A CA 1
ATOM 704 C C . LEU A 1 88 ? -2.716 -1.389 -10.007 1.00 95.06 88 LEU A C 1
ATOM 706 O O . LEU A 1 88 ? -3.920 -1.617 -10.072 1.00 95.06 88 LEU A O 1
ATOM 710 N N . LEU A 1 89 ? -2.054 -1.351 -8.848 1.00 94.75 89 LEU A N 1
ATOM 711 C CA . LEU A 1 89 ? -2.689 -1.609 -7.554 1.00 94.75 89 LEU A CA 1
ATOM 712 C C . LEU A 1 89 ? -3.870 -0.664 -7.312 1.00 94.75 89 LEU A C 1
ATOM 714 O O . LEU A 1 89 ? -4.956 -1.113 -6.955 1.00 94.75 89 LEU A O 1
ATOM 718 N N . LYS A 1 90 ? -3.700 0.634 -7.583 1.00 92.88 90 LYS A N 1
ATOM 719 C CA . LYS A 1 90 ? -4.785 1.617 -7.472 1.00 92.88 90 LYS A CA 1
ATOM 720 C C . LYS A 1 90 ? -5.948 1.309 -8.424 1.00 92.88 90 LYS A C 1
ATOM 722 O O . LYS A 1 90 ? -7.101 1.438 -8.029 1.00 92.88 90 LYS A O 1
ATOM 727 N N . GLY A 1 91 ? -5.659 0.878 -9.653 1.00 93.69 91 GLY A N 1
ATOM 728 C CA . GLY A 1 91 ? -6.665 0.418 -10.617 1.00 93.69 91 GLY A CA 1
ATOM 729 C C . GLY A 1 91 ? -7.384 -0.869 -10.195 1.00 93.69 91 GLY A C 1
ATOM 730 O O . GLY A 1 91 ? -8.462 -1.159 -10.701 1.00 93.69 91 GLY A O 1
ATOM 731 N N . LYS A 1 92 ? -6.812 -1.619 -9.248 1.00 93.62 92 LYS A N 1
ATOM 732 C CA . LYS A 1 92 ? -7.412 -2.781 -8.577 1.00 93.62 92 LYS A CA 1
ATOM 733 C C . LYS A 1 92 ? -8.001 -2.432 -7.205 1.00 93.62 92 LYS A C 1
ATOM 735 O O . LYS A 1 92 ? -8.162 -3.318 -6.376 1.00 93.62 92 LYS A O 1
ATOM 740 N N . GLU A 1 93 ? -8.284 -1.150 -6.971 1.00 92.88 93 GLU A N 1
ATOM 741 C CA . GLU A 1 93 ? -8.920 -0.620 -5.756 1.00 92.88 93 GLU A CA 1
ATOM 742 C C . GLU A 1 93 ? -8.082 -0.749 -4.472 1.00 92.88 93 GLU A C 1
ATOM 744 O O . GLU A 1 93 ? -8.583 -0.543 -3.366 1.00 92.88 93 GLU A O 1
ATOM 749 N N . PHE A 1 94 ? -6.776 -1.006 -4.591 1.00 93.19 94 PHE A N 1
ATOM 750 C CA . PHE A 1 94 ? -5.887 -0.941 -3.437 1.00 93.19 94 PHE A CA 1
ATOM 751 C C . PHE A 1 94 ? -5.680 0.515 -3.010 1.00 93.19 94 PHE A C 1
ATOM 753 O O . PHE A 1 94 ? -5.434 1.416 -3.819 1.00 93.19 94 PHE A O 1
ATOM 760 N N . ILE A 1 95 ? -5.665 0.730 -1.700 1.00 90.94 95 ILE A N 1
ATOM 761 C CA . ILE A 1 95 ? -5.170 1.949 -1.077 1.00 90.94 95 ILE A CA 1
ATOM 762 C C . ILE A 1 95 ? -3.642 1.904 -1.137 1.00 90.94 95 ILE A C 1
ATOM 764 O O . ILE A 1 95 ? -3.012 1.084 -0.467 1.00 90.94 95 ILE A O 1
ATOM 768 N N . VAL A 1 96 ? -3.047 2.775 -1.954 1.00 89.44 96 VAL A N 1
ATOM 769 C CA . VAL A 1 96 ? -1.596 2.812 -2.168 1.00 89.44 96 VAL A CA 1
ATOM 770 C C . VAL A 1 96 ? -0.944 3.909 -1.336 1.00 89.44 96 VAL A C 1
ATOM 772 O O . VAL A 1 96 ? -1.291 5.087 -1.437 1.00 89.44 96 VAL A O 1
ATOM 775 N N . CYS A 1 97 ? 0.056 3.512 -0.562 1.00 84.88 97 CYS A N 1
ATOM 776 C CA . CYS A 1 97 ? 0.838 4.361 0.317 1.00 84.88 97 CYS A CA 1
ATOM 777 C C . CYS A 1 97 ? 2.278 4.422 -0.190 1.00 84.88 97 CYS A C 1
ATOM 779 O O . CYS A 1 97 ? 2.948 3.391 -0.297 1.00 84.88 97 CYS A O 1
ATOM 781 N N . ARG A 1 98 ? 2.775 5.625 -0.473 1.00 78.56 98 ARG A N 1
ATOM 782 C CA . ARG A 1 98 ? 4.181 5.825 -0.844 1.00 78.56 98 ARG A CA 1
ATOM 783 C C . ARG A 1 98 ? 5.039 5.941 0.401 1.00 78.56 98 ARG A C 1
ATOM 785 O O . ARG A 1 98 ? 4.638 6.591 1.362 1.00 78.56 98 ARG A O 1
ATOM 792 N N . GLN A 1 99 ? 6.219 5.343 0.359 1.00 71.19 99 GLN A N 1
ATOM 793 C CA . GLN A 1 99 ? 7.235 5.484 1.395 1.00 71.19 99 GLN A CA 1
ATOM 794 C C . GLN A 1 99 ? 8.455 6.199 0.810 1.00 71.19 99 GLN A C 1
ATOM 796 O O . GLN A 1 99 ? 8.545 6.403 -0.399 1.00 71.19 99 GLN A O 1
ATOM 801 N N . HIS A 1 100 ? 9.407 6.588 1.666 1.00 65.75 100 HIS A N 1
ATOM 802 C CA . HIS A 1 100 ? 10.685 7.137 1.196 1.00 65.75 100 HIS A CA 1
ATOM 803 C C . HIS A 1 100 ? 11.406 6.163 0.246 1.00 65.75 100 HIS A C 1
ATOM 805 O O . HIS A 1 100 ? 12.095 6.587 -0.677 1.00 65.75 100 HIS A O 1
ATOM 811 N N . VAL A 1 101 ? 11.207 4.858 0.459 1.00 69.62 101 VAL A N 1
ATOM 812 C CA . VAL A 1 101 ? 11.707 3.782 -0.392 1.00 69.62 101 VAL A CA 1
ATOM 813 C C . VAL A 1 101 ? 10.587 2.771 -0.621 1.00 69.62 101 VAL A C 1
ATOM 815 O O . VAL A 1 101 ? 10.103 2.171 0.337 1.00 69.62 101 VAL A O 1
ATOM 818 N N . GLY A 1 102 ? 10.214 2.550 -1.882 1.00 81.12 102 GLY A N 1
ATOM 819 C CA . GLY A 1 102 ? 9.140 1.633 -2.245 1.00 81.12 102 GLY A CA 1
ATOM 820 C C . GLY A 1 102 ? 7.746 2.148 -1.881 1.00 81.12 102 GLY A C 1
ATOM 821 O O . GLY A 1 102 ? 7.518 3.328 -1.602 1.00 81.12 102 GLY A O 1
ATOM 822 N N . CYS A 1 103 ? 6.777 1.244 -1.927 1.00 86.94 103 CYS A N 1
ATOM 823 C CA . CYS A 1 103 ? 5.365 1.541 -1.726 1.00 86.94 103 CYS A CA 1
ATOM 824 C C . CYS A 1 103 ? 4.669 0.356 -1.058 1.00 86.94 103 CYS A C 1
ATOM 826 O O . CYS A 1 103 ? 5.188 -0.757 -1.021 1.00 86.94 103 CYS A O 1
ATOM 828 N N . THR A 1 104 ? 3.474 0.579 -0.523 1.00 88.75 104 THR A N 1
ATOM 829 C CA . THR A 1 104 ? 2.618 -0.502 -0.030 1.00 88.75 104 THR A CA 1
ATOM 830 C C . THR A 1 104 ? 1.201 -0.318 -0.543 1.00 88.75 104 THR A C 1
ATOM 832 O O . THR A 1 104 ? 0.669 0.785 -0.485 1.00 88.75 104 THR A O 1
ATOM 835 N N . GLY A 1 105 ? 0.597 -1.383 -1.061 1.00 91.06 105 GLY A N 1
ATOM 836 C CA . GLY A 1 105 ? -0.817 -1.416 -1.421 1.00 91.06 105 GLY A CA 1
ATOM 837 C C . GLY A 1 105 ? -1.595 -2.260 -0.425 1.00 91.06 105 GLY A C 1
ATOM 838 O O . GLY A 1 105 ? -1.167 -3.368 -0.108 1.00 91.06 105 GLY A O 1
ATOM 839 N N . TYR A 1 106 ? -2.749 -1.765 0.016 1.00 90.00 106 TYR A N 1
ATOM 840 C CA . TYR A 1 106 ? -3.667 -2.476 0.904 1.00 90.00 106 TYR A CA 1
ATOM 841 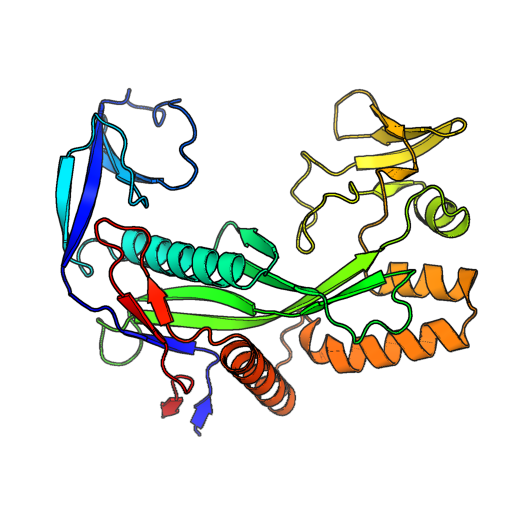C C . TYR A 1 106 ? -5.063 -2.573 0.300 1.00 90.00 106 TYR A C 1
ATOM 843 O O . TYR A 1 106 ? -5.580 -1.588 -0.214 1.00 90.00 106 TYR A O 1
ATOM 851 N N . THR A 1 107 ? -5.710 -3.718 0.456 1.00 90.31 107 THR A N 1
ATOM 852 C CA . THR A 1 107 ? -7.144 -3.896 0.227 1.00 90.31 107 THR A CA 1
ATOM 853 C C . THR A 1 107 ? -7.820 -4.274 1.547 1.00 90.31 107 THR A C 1
ATOM 855 O O . THR A 1 107 ? -7.225 -5.016 2.344 1.00 90.31 107 THR A O 1
ATOM 858 N N . PRO A 1 108 ? -9.031 -3.762 1.835 1.00 89.50 108 PRO A N 1
ATOM 859 C CA . PRO A 1 108 ? -9.813 -4.240 2.967 1.00 89.50 108 PRO A CA 1
ATOM 860 C C . PRO A 1 108 ? -10.133 -5.727 2.795 1.00 89.50 108 PRO A C 1
ATOM 862 O O . PRO A 1 108 ? -10.261 -6.235 1.680 1.00 89.50 108 PRO A O 1
ATOM 865 N N . THR A 1 109 ? -10.252 -6.429 3.915 1.00 83.25 109 THR A N 1
ATOM 866 C CA . THR A 1 109 ? -10.639 -7.840 3.958 1.00 83.25 109 THR A CA 1
ATOM 867 C C . THR A 1 109 ? -12.037 -7.980 4.540 1.00 83.25 109 THR A C 1
ATOM 869 O O . THR A 1 109 ? -12.437 -7.217 5.418 1.00 83.25 109 THR A O 1
ATOM 872 N N . SER A 1 110 ? -12.766 -9.002 4.097 1.00 82.19 110 SER A N 1
ATOM 873 C CA . SER A 1 110 ? -14.028 -9.417 4.717 1.00 82.19 110 SER A CA 1
ATOM 874 C C . SER A 1 110 ? -13.825 -10.247 5.993 1.00 82.19 110 SER A C 1
ATOM 876 O O . SER A 1 110 ? -14.796 -10.696 6.589 1.00 82.19 110 SER A O 1
ATOM 878 N N . GLU A 1 111 ? -12.575 -10.485 6.402 1.00 77.75 111 GLU A N 1
ATOM 879 C CA . GLU A 1 111 ? -12.201 -11.368 7.518 1.00 77.75 111 GLU A CA 1
ATOM 880 C C . GLU A 1 111 ? -12.260 -10.663 8.889 1.00 77.75 111 GLU A C 1
ATOM 882 O O . GLU A 1 111 ? -12.100 -11.308 9.923 1.00 77.75 111 GLU A O 1
ATOM 887 N N . SER A 1 112 ? -12.530 -9.352 8.928 1.00 82.88 112 SER A N 1
ATOM 888 C CA . SER A 1 112 ? -12.753 -8.610 10.175 1.00 82.88 112 SER A CA 1
ATOM 889 C C . SER A 1 112 ? -13.833 -9.261 11.043 1.00 82.88 112 SER A C 1
ATOM 891 O O . SER A 1 112 ? -15.009 -9.256 10.692 1.00 82.88 112 SER A O 1
ATOM 893 N N . MET A 1 113 ? -13.457 -9.729 12.237 1.00 84.00 113 MET A N 1
ATOM 894 C CA . MET A 1 113 ? -14.408 -10.316 13.195 1.00 84.00 113 MET A CA 1
ATOM 895 C C . MET A 1 113 ? -15.430 -9.299 13.732 1.00 84.00 113 MET A C 1
ATOM 897 O O . MET A 1 113 ? -16.538 -9.675 14.100 1.00 84.00 113 MET A O 1
ATOM 901 N N . PHE A 1 114 ? -15.061 -8.013 13.775 1.00 87.31 114 PHE A N 1
ATOM 902 C CA . PHE A 1 114 ? -15.921 -6.908 14.212 1.00 87.31 114 PHE A CA 1
ATOM 903 C C . PHE A 1 114 ? -15.897 -5.784 13.163 1.00 87.31 114 PHE A C 1
ATOM 905 O O . PHE A 1 114 ? -15.248 -4.761 13.384 1.00 87.31 114 PHE A O 1
ATOM 912 N N . PRO A 1 115 ? -16.582 -5.946 12.016 1.00 88.12 115 PRO A N 1
ATOM 913 C CA . PRO A 1 115 ? -16.470 -5.026 10.877 1.00 88.12 115 PRO A CA 1
ATOM 914 C C . PRO A 1 115 ? -16.954 -3.600 11.190 1.00 88.12 115 PRO A C 1
ATOM 916 O O . PRO A 1 115 ? -16.457 -2.635 10.614 1.00 88.12 115 PRO A O 1
ATOM 919 N N . ASN A 1 116 ? -17.864 -3.453 12.160 1.00 90.19 116 ASN A N 1
ATOM 920 C CA . ASN A 1 116 ? -18.332 -2.148 12.639 1.00 90.19 116 ASN A CA 1
ATOM 921 C C . ASN A 1 116 ? -17.313 -1.444 13.550 1.00 90.19 116 ASN A C 1
ATOM 923 O O . ASN A 1 116 ? -17.392 -0.236 13.728 1.00 90.19 116 ASN A O 1
ATOM 927 N N . VAL A 1 117 ? -16.362 -2.188 14.125 1.00 90.81 117 VAL A N 1
ATOM 928 C CA . VAL A 1 117 ? -15.321 -1.660 15.019 1.00 90.81 117 VAL A CA 1
ATOM 929 C C . VAL A 1 117 ? -14.046 -1.388 14.237 1.00 90.81 117 VAL A C 1
ATOM 931 O O . VAL A 1 117 ? -13.478 -0.303 14.344 1.00 90.81 117 VAL A O 1
ATOM 934 N N . TYR A 1 118 ? -13.584 -2.355 13.444 1.00 89.50 118 TYR A N 1
ATOM 935 C CA . TYR A 1 118 ? -12.335 -2.246 12.704 1.00 89.50 118 TYR A CA 1
ATOM 936 C C . TYR A 1 118 ? -12.377 -2.982 11.363 1.00 89.50 118 TYR A C 1
ATOM 938 O O . TYR A 1 118 ? -13.015 -4.023 11.196 1.00 89.50 118 TYR A O 1
ATOM 946 N N . THR A 1 119 ? -11.596 -2.472 10.418 1.00 88.69 119 THR A N 1
ATOM 947 C CA . THR A 1 119 ? -11.296 -3.138 9.154 1.00 88.69 119 THR A CA 1
ATOM 948 C C . THR A 1 119 ? -9.872 -3.677 9.191 1.00 88.69 119 THR A C 1
ATOM 950 O O . THR A 1 119 ? -8.924 -2.941 9.479 1.00 88.69 119 THR A O 1
ATOM 953 N N . PHE A 1 120 ? -9.718 -4.966 8.899 1.00 86.56 120 PHE A N 1
ATOM 954 C CA . PHE A 1 120 ? -8.430 -5.592 8.650 1.00 86.56 120 PHE A CA 1
ATOM 955 C C . PHE A 1 120 ? -8.069 -5.450 7.172 1.00 86.56 120 PHE A C 1
ATOM 957 O O . PHE A 1 120 ? -8.898 -5.694 6.293 1.00 86.56 120 PHE A O 1
ATOM 964 N N . PHE A 1 121 ? -6.831 -5.057 6.901 1.00 87.25 121 PHE A N 1
ATOM 965 C CA . PHE A 1 121 ? -6.305 -4.849 5.561 1.00 87.25 121 PHE A CA 1
ATOM 966 C C . PHE A 1 121 ? -5.168 -5.820 5.284 1.00 87.25 121 PHE A C 1
ATOM 968 O O . PHE A 1 121 ? -4.332 -6.081 6.154 1.00 87.25 121 PHE A O 1
ATOM 975 N N . ARG A 1 122 ? -5.082 -6.267 4.032 1.00 85.62 122 ARG A N 1
ATOM 976 C CA . ARG A 1 122 ? -3.964 -7.061 3.522 1.00 85.62 122 ARG A CA 1
ATOM 977 C C . ARG A 1 122 ? -3.481 -6.533 2.185 1.00 85.62 122 ARG A C 1
ATOM 979 O O . ARG A 1 122 ? -4.216 -5.847 1.483 1.00 85.62 122 ARG A O 1
ATOM 986 N N . GLY A 1 123 ? -2.267 -6.882 1.807 1.00 88.88 123 GLY A N 1
ATOM 987 C CA . GLY A 1 123 ? -1.731 -6.558 0.499 1.00 88.88 123 GLY A CA 1
ATOM 988 C C . GLY A 1 123 ? -0.235 -6.788 0.444 1.00 88.88 123 GLY A C 1
ATOM 989 O O . GLY A 1 123 ? 0.265 -7.760 1.011 1.00 88.88 123 GLY A O 1
ATOM 990 N N . VAL A 1 124 ? 0.476 -5.914 -0.262 1.00 89.19 124 VAL A N 1
ATOM 991 C CA . VAL A 1 124 ? 1.904 -6.094 -0.530 1.00 89.19 124 VAL A CA 1
ATOM 992 C C . VAL A 1 124 ? 2.678 -4.799 -0.356 1.00 89.19 124 VAL A C 1
ATOM 994 O O . VAL A 1 124 ? 2.273 -3.750 -0.862 1.00 89.19 124 VAL A O 1
ATOM 997 N N . SER A 1 125 ? 3.815 -4.879 0.333 1.00 89.06 125 SER A N 1
ATOM 998 C CA . SER A 1 125 ? 4.862 -3.867 0.222 1.00 89.06 125 SER A CA 1
ATOM 999 C C . SER A 1 125 ? 5.797 -4.254 -0.908 1.00 89.06 125 SER A C 1
ATOM 1001 O O . SER A 1 125 ? 6.109 -5.433 -1.093 1.00 89.06 125 SER A O 1
ATOM 1003 N N . PHE A 1 126 ? 6.213 -3.271 -1.693 1.00 91.00 126 PHE A N 1
ATOM 1004 C CA . PHE A 1 126 ? 6.972 -3.516 -2.899 1.00 91.00 126 PHE A CA 1
ATOM 1005 C C . PHE A 1 126 ? 8.084 -2.505 -3.113 1.00 91.00 126 PHE A C 1
ATOM 1007 O O . PHE A 1 126 ? 7.956 -1.321 -2.796 1.00 91.00 126 PHE A O 1
ATOM 1014 N N . ARG A 1 127 ? 9.191 -3.002 -3.662 1.00 90.81 127 ARG A N 1
ATOM 1015 C CA . ARG A 1 127 ? 10.374 -2.212 -3.994 1.00 90.81 127 ARG A CA 1
ATOM 1016 C C . ARG A 1 127 ? 11.074 -2.818 -5.198 1.00 90.81 127 ARG A C 1
ATOM 1018 O O . ARG A 1 127 ? 11.333 -4.020 -5.226 1.00 90.81 127 ARG A O 1
ATOM 1025 N N . SER A 1 128 ? 11.404 -1.986 -6.169 1.00 91.50 128 SER A N 1
ATOM 1026 C CA . SER A 1 128 ? 12.155 -2.399 -7.347 1.00 91.50 128 SER A CA 1
ATOM 1027 C C . SER A 1 128 ? 13.655 -2.481 -7.057 1.00 91.50 128 SER A C 1
ATOM 1029 O O . SER A 1 128 ? 14.208 -1.776 -6.205 1.00 91.50 128 SER A O 1
ATOM 1031 N N . PHE A 1 129 ? 14.342 -3.346 -7.791 1.00 88.50 129 PHE A N 1
ATOM 1032 C CA . PHE A 1 129 ? 15.793 -3.422 -7.782 1.00 88.50 129 PHE A CA 1
ATOM 1033 C C . PHE A 1 129 ? 16.334 -3.741 -9.175 1.00 88.50 129 PHE A C 1
ATOM 1035 O O . PHE A 1 129 ? 15.619 -4.204 -10.062 1.00 88.50 129 PHE A O 1
ATOM 1042 N N . TYR A 1 130 ? 17.623 -3.458 -9.336 1.00 87.12 130 TYR A N 1
ATOM 1043 C CA . TYR A 1 130 ? 18.397 -3.694 -10.545 1.00 87.12 130 TYR A CA 1
ATOM 1044 C C . TYR A 1 130 ? 19.742 -4.282 -10.132 1.00 87.12 130 TYR A C 1
ATOM 1046 O O . TYR A 1 130 ? 20.332 -3.779 -9.171 1.00 87.12 130 TYR A O 1
ATOM 1054 N N . GLY A 1 131 ? 20.195 -5.302 -10.858 1.00 73.31 131 GLY A N 1
ATOM 1055 C CA . GLY A 1 131 ? 21.495 -5.938 -10.675 1.00 73.31 131 GLY A CA 1
ATOM 1056 C C . GLY A 1 131 ? 21.518 -6.911 -9.501 1.00 73.31 131 GLY A C 1
ATOM 1057 O O . GLY A 1 131 ? 21.678 -6.512 -8.348 1.00 73.31 131 GLY A O 1
ATOM 1058 N N . PHE A 1 132 ? 21.375 -8.206 -9.797 1.00 63.06 132 PHE A N 1
ATOM 1059 C CA . PHE A 1 132 ? 21.540 -9.268 -8.808 1.00 63.06 132 PHE A CA 1
ATOM 1060 C C . PHE A 1 132 ? 21.886 -10.626 -9.442 1.00 63.06 132 PHE A C 1
ATOM 1062 O O . PHE A 1 132 ? 21.309 -11.028 -10.455 1.00 63.06 132 PHE A O 1
ATOM 1069 N N . GLY A 1 133 ? 22.772 -11.376 -8.779 1.00 60.62 133 GLY A N 1
ATOM 1070 C CA . GLY A 1 133 ? 23.295 -12.655 -9.260 1.00 60.62 133 GLY A CA 1
ATOM 1071 C C . GLY A 1 133 ? 24.447 -12.473 -10.259 1.00 60.62 133 GLY A C 1
ATOM 1072 O O . GLY A 1 133 ? 24.982 -11.375 -10.385 1.00 60.62 133 GLY A O 1
ATOM 1073 N N . PRO A 1 134 ? 24.842 -13.525 -10.999 1.00 55.16 134 PRO A N 1
ATOM 1074 C CA . PRO A 1 134 ? 25.966 -13.457 -11.940 1.00 55.16 134 PRO A CA 1
ATOM 1075 C C . PRO A 1 134 ? 25.684 -12.594 -13.184 1.00 55.16 134 PRO A C 1
ATOM 1077 O O . PRO A 1 134 ? 26.574 -12.409 -14.008 1.00 55.16 134 PRO A O 1
ATOM 1080 N N . ARG A 1 135 ? 24.452 -12.088 -13.350 1.00 59.94 135 ARG A N 1
ATOM 1081 C CA . ARG A 1 135 ? 24.052 -11.216 -14.460 1.00 59.94 135 ARG A CA 1
ATOM 1082 C C . ARG A 1 135 ? 23.721 -9.818 -13.919 1.00 59.94 135 ARG A C 1
ATOM 1084 O O . ARG A 1 135 ? 22.717 -9.692 -13.215 1.00 59.94 135 ARG A O 1
ATOM 1091 N N . PRO A 1 136 ? 24.514 -8.783 -14.242 1.00 62.22 136 PRO A N 1
ATOM 1092 C CA . PRO A 1 136 ? 24.284 -7.423 -13.753 1.00 62.22 136 PRO A CA 1
ATOM 1093 C C . PRO A 1 136 ? 23.015 -6.758 -14.321 1.00 62.22 136 PRO A C 1
ATOM 1095 O O . PRO A 1 136 ? 22.582 -5.749 -13.778 1.00 62.22 136 PRO A O 1
ATOM 1098 N N . ASP A 1 137 ? 22.356 -7.369 -15.312 1.00 74.25 137 ASP A N 1
ATOM 1099 C CA . ASP A 1 137 ? 21.315 -6.721 -16.125 1.00 74.25 137 ASP A CA 1
ATOM 1100 C C . ASP A 1 137 ? 19.884 -7.196 -15.808 1.00 74.25 137 ASP A C 1
ATOM 1102 O O . ASP A 1 137 ? 19.003 -7.189 -16.669 1.00 74.25 137 ASP A O 1
ATOM 1106 N N . ARG A 1 138 ? 19.634 -7.674 -14.581 1.00 82.25 138 ARG A N 1
ATOM 1107 C CA . ARG A 1 138 ? 18.314 -8.194 -14.177 1.00 82.25 138 ARG A CA 1
ATOM 1108 C C . ARG A 1 138 ? 17.519 -7.183 -13.367 1.00 82.25 138 ARG A C 1
ATOM 1110 O O . ARG A 1 138 ? 18.021 -6.609 -12.398 1.00 82.25 138 ARG A O 1
ATOM 1117 N N . TRP A 1 139 ? 16.254 -7.044 -13.741 1.00 89.50 139 TRP A N 1
ATOM 1118 C CA . TRP A 1 139 ? 15.257 -6.245 -13.045 1.00 89.50 1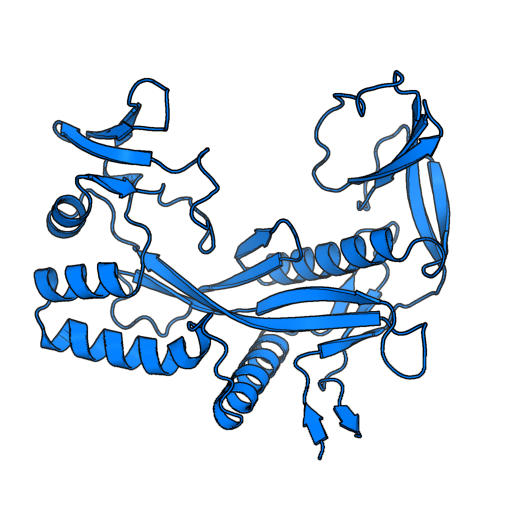39 TRP A CA 1
ATOM 1119 C C . TRP A 1 139 ? 14.381 -7.133 -12.176 1.00 89.50 139 TRP A C 1
ATOM 1121 O O . TRP A 1 139 ? 13.998 -8.236 -12.572 1.00 89.50 139 TRP A O 1
ATOM 1131 N N . GLY A 1 140 ? 14.035 -6.647 -10.991 1.00 90.62 140 GLY A N 1
ATOM 1132 C CA . GLY A 1 140 ? 13.133 -7.374 -10.117 1.00 90.62 140 GLY A CA 1
ATOM 1133 C C . GLY A 1 140 ? 12.319 -6.478 -9.206 1.00 90.62 140 GLY A C 1
ATOM 1134 O O . GLY A 1 140 ? 12.616 -5.298 -9.007 1.00 90.62 140 GLY A O 1
ATOM 1135 N N . LEU A 1 141 ? 11.275 -7.076 -8.648 1.00 92.19 141 LEU A N 1
ATOM 1136 C CA . LEU A 1 141 ? 10.373 -6.473 -7.688 1.00 92.19 141 LEU A CA 1
ATOM 1137 C C . LEU A 1 141 ? 10.353 -7.348 -6.437 1.00 92.19 141 LEU A C 1
ATOM 1139 O O . LEU A 1 141 ? 9.953 -8.511 -6.472 1.00 92.19 141 LEU A O 1
ATOM 1143 N N . ILE A 1 142 ? 10.821 -6.795 -5.326 1.00 90.38 142 ILE A N 1
ATOM 1144 C CA . ILE A 1 142 ? 10.665 -7.407 -4.010 1.00 90.38 142 ILE A CA 1
ATOM 1145 C C . ILE A 1 142 ? 9.220 -7.176 -3.597 1.00 90.38 142 ILE A C 1
ATOM 1147 O O . ILE A 1 142 ? 8.784 -6.028 -3.594 1.00 90.38 142 ILE A O 1
ATOM 1151 N N . LEU A 1 143 ? 8.505 -8.236 -3.236 1.00 89.56 143 LEU A N 1
ATOM 1152 C CA . LEU A 1 143 ? 7.129 -8.189 -2.755 1.00 89.56 143 LEU A CA 1
ATOM 1153 C C . LEU A 1 143 ? 7.062 -8.842 -1.377 1.00 89.56 143 LEU A C 1
ATOM 1155 O O . LEU A 1 143 ? 7.315 -10.035 -1.250 1.00 89.56 143 LEU A O 1
ATOM 1159 N N . ASN A 1 144 ? 6.731 -8.094 -0.329 1.00 86.06 144 ASN A N 1
ATOM 1160 C CA . ASN A 1 144 ? 6.462 -8.671 0.991 1.00 86.06 144 ASN A CA 1
ATOM 1161 C C . ASN A 1 144 ? 4.970 -8.613 1.274 1.00 86.06 144 ASN A C 1
ATOM 1163 O O . ASN A 1 144 ? 4.318 -7.621 0.950 1.00 86.06 144 ASN A O 1
ATOM 1167 N N . TYR A 1 145 ? 4.442 -9.638 1.935 1.00 83.94 145 TYR A N 1
ATOM 1168 C CA . TYR A 1 145 ? 3.077 -9.582 2.435 1.00 83.94 145 TYR A CA 1
ATOM 1169 C C . TYR A 1 145 ? 2.973 -8.492 3.509 1.00 83.94 145 TYR A C 1
ATOM 1171 O O . TYR A 1 145 ? 3.803 -8.421 4.415 1.00 83.94 145 TYR A O 1
ATOM 1179 N N . ALA A 1 146 ? 1.976 -7.622 3.376 1.00 82.06 146 ALA A N 1
ATOM 1180 C CA . ALA A 1 146 ? 1.745 -6.503 4.275 1.00 82.06 146 ALA A CA 1
ATOM 1181 C C . ALA A 1 146 ? 0.318 -6.559 4.813 1.00 82.06 146 ALA A C 1
ATOM 1183 O O . ALA A 1 146 ? -0.630 -6.843 4.081 1.00 82.06 146 ALA A O 1
ATOM 1184 N N . THR A 1 147 ? 0.158 -6.257 6.093 1.00 81.31 147 THR A N 1
ATOM 1185 C CA . THR A 1 147 ? -1.139 -6.233 6.768 1.00 81.31 147 THR A CA 1
ATOM 1186 C C . THR A 1 147 ? -1.246 -4.987 7.638 1.00 81.31 147 THR A C 1
ATOM 1188 O O . THR A 1 147 ? -0.246 -4.449 8.112 1.00 81.31 147 THR A O 1
ATOM 1191 N N . SER A 1 148 ? -2.466 -4.484 7.805 1.00 83.00 148 SER A N 1
ATOM 1192 C CA . SER A 1 148 ? -2.758 -3.310 8.631 1.00 83.00 148 SER A CA 1
ATOM 1193 C C . SER A 1 148 ? -4.161 -3.422 9.231 1.00 83.00 148 SER A C 1
ATOM 1195 O O . SER A 1 148 ? -4.946 -4.297 8.866 1.00 83.00 148 SER A O 1
ATOM 1197 N N . GLN A 1 149 ? -4.472 -2.559 10.188 1.00 85.44 149 GLN A N 1
ATOM 1198 C CA . GLN A 1 149 ? -5.762 -2.477 10.862 1.00 85.44 149 GLN A CA 1
ATOM 1199 C C . GLN A 1 149 ? -6.176 -1.015 10.955 1.00 85.44 149 GLN A C 1
ATOM 1201 O O . GLN A 1 149 ? -5.338 -0.121 11.095 1.00 85.44 149 GLN A O 1
ATOM 1206 N N . ARG A 1 150 ? -7.483 -0.763 10.914 1.00 87.31 150 ARG A N 1
ATOM 1207 C CA . ARG A 1 150 ? -8.028 0.578 11.106 1.00 87.31 150 ARG A CA 1
ATOM 1208 C C . ARG A 1 150 ? -9.354 0.523 11.842 1.00 87.31 150 ARG A C 1
ATOM 1210 O O . ARG A 1 150 ? -10.192 -0.305 11.506 1.00 87.31 150 ARG A O 1
ATOM 1217 N N . PHE A 1 151 ? -9.562 1.432 12.788 1.00 90.25 151 PHE A N 1
ATOM 1218 C CA . PHE A 1 151 ? -10.859 1.606 13.423 1.00 90.25 151 PHE A CA 1
ATOM 1219 C C . PHE A 1 151 ? -11.847 2.223 12.424 1.00 90.25 151 PHE A C 1
ATOM 1221 O O . PHE A 1 151 ? -11.521 3.172 11.705 1.00 90.25 151 PHE A O 1
ATOM 1228 N N . CYS A 1 152 ? -13.048 1.658 12.381 1.00 90.19 152 CYS A N 1
ATOM 1229 C CA . CYS A 1 152 ? -14.212 2.222 11.700 1.00 90.19 152 CYS A CA 1
ATOM 1230 C C . CYS A 1 152 ? -14.982 3.176 12.623 1.00 90.19 152 CYS A C 1
ATOM 1232 O O . CYS A 1 152 ? -15.699 4.050 12.147 1.00 90.19 152 CYS A O 1
ATOM 1234 N N . ILE A 1 153 ? -14.805 3.014 13.934 1.00 93.81 153 ILE A N 1
ATOM 1235 C CA . ILE A 1 153 ? -15.362 3.878 14.973 1.00 93.81 153 ILE A CA 1
ATOM 1236 C C . ILE A 1 153 ? -14.544 5.158 15.156 1.00 93.81 153 ILE A C 1
ATOM 1238 O O . ILE A 1 153 ? -13.334 5.207 14.908 1.00 93.81 153 ILE A O 1
ATOM 1242 N N . THR A 1 154 ? -15.234 6.197 15.610 1.00 95.31 154 THR A N 1
ATOM 1243 C CA . THR A 1 154 ? -14.719 7.559 15.780 1.00 95.31 154 THR A CA 1
ATOM 1244 C C . THR A 1 154 ? -14.596 7.901 17.266 1.00 95.31 154 THR A C 1
ATOM 1246 O O . THR A 1 154 ? -14.983 7.112 18.130 1.00 95.31 154 THR A O 1
ATOM 1249 N N . LEU A 1 155 ? -14.099 9.095 17.593 1.00 95.75 155 LEU A N 1
ATOM 1250 C CA . LEU A 1 155 ? -14.089 9.601 18.974 1.00 95.75 155 LEU A CA 1
ATOM 1251 C C . LEU A 1 155 ? -15.495 9.941 19.523 1.00 95.75 155 LEU A C 1
ATOM 1253 O O . LEU A 1 155 ? -15.624 10.380 20.673 1.00 95.75 155 LEU A O 1
ATOM 1257 N N . GLU A 1 156 ? -16.557 9.759 18.732 1.00 95.75 156 GLU A N 1
ATOM 1258 C CA . GLU A 1 156 ? -17.935 9.796 19.234 1.00 95.75 156 GLU A CA 1
ATOM 1259 C C . GLU A 1 156 ? -18.204 8.614 20.170 1.00 95.75 156 GLU A C 1
ATOM 1261 O O . GLU A 1 156 ? -18.889 8.790 21.183 1.00 95.75 156 GLU A O 1
ATOM 1266 N N . ASP A 1 157 ? -17.588 7.457 19.888 1.00 95.62 157 ASP A N 1
ATOM 1267 C CA . ASP A 1 157 ? -17.614 6.286 20.760 1.00 95.62 157 ASP A CA 1
ATOM 1268 C C . ASP A 1 157 ? -16.979 6.640 22.124 1.00 95.62 157 ASP A C 1
ATOM 1270 O O . ASP A 1 157 ? -15.797 7.006 22.191 1.00 95.62 157 ASP A O 1
ATOM 1274 N N . PRO A 1 158 ? -17.735 6.552 23.237 1.00 92.75 158 PRO A N 1
ATOM 1275 C CA . PRO A 1 158 ? -17.232 6.943 24.549 1.00 92.75 158 PRO A CA 1
ATOM 1276 C C . PRO A 1 158 ? -16.044 6.112 25.040 1.00 92.75 158 PRO A C 1
ATOM 1278 O O . PRO A 1 158 ? -15.189 6.650 25.743 1.00 92.75 158 PRO A O 1
ATOM 1281 N N . GLN A 1 159 ? -15.980 4.827 24.690 1.00 93.50 159 GLN A N 1
ATOM 1282 C CA . GLN A 1 159 ? -14.924 3.913 25.126 1.00 93.50 159 GLN A CA 1
ATOM 1283 C C . GLN A 1 159 ? -13.637 4.187 24.347 1.00 93.50 159 GLN A C 1
ATOM 1285 O O . GLN A 1 159 ? -12.569 4.344 24.942 1.00 93.50 159 GLN A O 1
ATOM 1290 N N . LEU A 1 160 ? -13.737 4.366 23.025 1.00 94.06 160 LEU A N 1
ATOM 1291 C CA . LEU A 1 160 ? -12.591 4.776 22.212 1.00 94.06 160 LEU A CA 1
ATOM 1292 C C . LEU A 1 160 ? -12.068 6.148 22.648 1.00 94.06 160 LEU A C 1
ATOM 1294 O O . LEU A 1 160 ? -10.858 6.343 22.766 1.00 94.06 160 LEU A O 1
ATOM 1298 N N . ARG A 1 161 ? -12.973 7.088 22.945 1.00 94.12 161 ARG A N 1
ATOM 1299 C CA . ARG A 1 161 ? -12.620 8.421 23.442 1.00 94.12 161 ARG A CA 1
ATOM 1300 C C . ARG A 1 161 ? -11.855 8.364 24.760 1.00 94.12 161 ARG A C 1
ATOM 1302 O O . ARG A 1 161 ? -10.849 9.056 24.888 1.00 94.12 161 ARG A O 1
ATOM 1309 N N . GLN A 1 162 ? -12.285 7.544 25.720 1.00 92.75 162 GLN A N 1
ATOM 1310 C CA . GLN A 1 162 ? -11.560 7.359 26.985 1.00 92.75 162 GLN A CA 1
ATOM 1311 C C . GLN A 1 162 ? -10.141 6.835 26.754 1.00 92.75 162 GLN A C 1
ATOM 1313 O O . GLN A 1 162 ? -9.194 7.321 27.368 1.00 92.75 162 GLN A O 1
ATOM 1318 N N . LEU A 1 163 ? -9.980 5.895 25.821 1.00 92.56 163 LEU A N 1
ATOM 1319 C CA . LEU A 1 163 ? -8.673 5.360 25.449 1.00 92.56 163 LEU A CA 1
ATOM 1320 C C . LEU A 1 163 ? -7.788 6.362 24.704 1.00 92.56 163 LEU A C 1
ATOM 1322 O O . LEU A 1 163 ? -6.574 6.146 24.660 1.00 92.56 163 LEU A O 1
ATOM 1326 N N . ALA A 1 164 ? -8.371 7.404 24.107 1.00 92.62 164 ALA A N 1
ATOM 1327 C CA . ALA A 1 164 ? -7.682 8.336 23.224 1.00 92.62 164 ALA A CA 1
ATOM 1328 C C . ALA A 1 164 ? -7.076 9.558 23.918 1.00 92.62 164 ALA A C 1
ATOM 1330 O O . ALA A 1 164 ? -6.159 10.161 23.362 1.00 92.62 164 ALA A O 1
ATOM 1331 N N . ILE A 1 165 ? -7.556 9.931 25.108 1.00 93.44 165 ILE A N 1
ATOM 1332 C CA . ILE A 1 165 ? -7.053 11.106 25.836 1.00 93.44 165 ILE A CA 1
ATOM 1333 C C . ILE A 1 165 ? -5.552 10.943 26.115 1.00 93.44 165 ILE A C 1
ATOM 1335 O O . ILE A 1 165 ? -5.100 9.905 26.595 1.00 93.44 165 ILE A O 1
ATOM 1339 N N . GLY A 1 166 ? -4.772 11.974 25.786 1.00 91.06 166 GLY A N 1
ATOM 1340 C CA . GLY A 1 166 ? -3.315 11.982 25.910 1.00 91.06 166 GLY A CA 1
ATOM 1341 C C . GLY A 1 166 ? -2.585 11.122 24.874 1.00 91.06 166 GLY A C 1
ATOM 1342 O O . GLY A 1 166 ? -1.363 11.005 24.936 1.00 91.06 166 GLY A O 1
ATOM 1343 N N . LYS A 1 167 ? -3.297 10.517 23.914 1.00 91.62 167 LYS A N 1
ATOM 1344 C CA . LYS A 1 167 ? -2.714 9.698 22.846 1.00 91.62 167 LYS A CA 1
ATOM 1345 C C . LYS A 1 167 ? -2.850 10.371 21.489 1.00 91.62 167 LYS A C 1
ATOM 1347 O O . LYS A 1 167 ? -3.632 11.300 21.283 1.00 91.62 167 LYS A O 1
ATOM 1352 N N . ARG A 1 168 ? -2.068 9.867 20.536 1.00 90.31 168 ARG A N 1
ATOM 1353 C CA . ARG A 1 168 ? -2.142 10.301 19.145 1.00 90.31 168 ARG A CA 1
ATOM 1354 C C . ARG A 1 168 ? -3.444 9.842 18.502 1.00 90.31 168 ARG A C 1
ATOM 1356 O O . ARG A 1 168 ? -3.741 8.654 18.515 1.00 90.31 168 ARG A O 1
ATOM 1363 N N . VAL A 1 169 ? -4.141 10.774 17.872 1.00 91.50 169 VAL A N 1
ATOM 1364 C CA . VAL A 1 169 ? -5.319 10.560 17.035 1.00 91.50 169 VAL A CA 1
ATOM 1365 C C . VAL A 1 169 ? -5.009 10.918 15.585 1.00 91.50 169 VAL A C 1
ATOM 1367 O O . VAL A 1 169 ? -4.107 11.707 15.282 1.00 91.50 169 VAL A O 1
ATOM 1370 N N . VAL A 1 170 ? -5.751 10.294 14.681 1.00 90.31 170 VAL A N 1
ATOM 1371 C CA . VAL A 1 170 ? -5.636 10.469 13.234 1.00 90.31 170 VAL A CA 1
ATOM 1372 C C . VAL A 1 170 ? -7.021 10.709 12.633 1.00 90.31 170 VAL A C 1
ATOM 1374 O O . VAL A 1 170 ? -8.009 10.194 13.163 1.00 90.31 170 VAL A O 1
ATOM 1377 N N . PRO A 1 171 ? -7.122 11.452 11.521 1.00 89.06 171 PRO A N 1
ATOM 1378 C CA . PRO A 1 171 ? -8.361 11.584 10.786 1.00 89.06 171 PRO A CA 1
ATOM 1379 C C . PRO A 1 171 ? -8.823 10.226 10.274 1.00 89.06 171 PRO A C 1
ATOM 1381 O O . PRO A 1 171 ? -8.015 9.392 9.863 1.00 89.06 171 PRO A O 1
ATOM 1384 N N . ILE A 1 172 ? -10.131 10.026 10.175 1.00 87.06 172 ILE A N 1
ATOM 1385 C CA . ILE A 1 172 ? -10.699 8.819 9.557 1.00 87.06 172 ILE A CA 1
ATOM 1386 C C . ILE A 1 172 ? -10.444 8.826 8.040 1.00 87.06 172 ILE A C 1
ATOM 1388 O O . ILE A 1 172 ? -10.594 7.827 7.361 1.00 87.06 172 ILE A O 1
ATOM 1392 N N . SER A 1 173 ? -9.977 9.912 7.441 1.00 81.00 173 SER A N 1
ATOM 1393 C CA . SER A 1 173 ? -9.479 9.885 6.058 1.00 81.00 173 SER A CA 1
ATOM 1394 C C . SER A 1 173 ? -8.032 9.381 5.944 1.00 81.00 173 SER A C 1
ATOM 1396 O O . SER A 1 173 ? -7.526 9.227 4.832 1.00 81.00 173 SER A O 1
ATOM 1398 N N . ALA A 1 174 ? -7.348 9.102 7.062 1.00 77.75 174 ALA A N 1
ATOM 1399 C CA . ALA A 1 174 ? -5.949 8.704 7.050 1.00 77.75 174 ALA A CA 1
ATOM 1400 C C . ALA A 1 174 ? -5.730 7.334 6.394 1.00 77.75 174 ALA A C 1
ATOM 1402 O O . ALA A 1 174 ? -6.536 6.401 6.502 1.00 77.75 174 ALA A O 1
ATOM 1403 N N . ILE A 1 175 ? -4.592 7.235 5.713 1.00 71.50 175 ILE A N 1
ATOM 1404 C CA . ILE A 1 175 ? -4.165 6.052 4.976 1.00 71.50 175 ILE A CA 1
ATOM 1405 C C . ILE A 1 175 ? -3.687 4.970 5.975 1.00 71.50 175 ILE A C 1
ATOM 1407 O O . ILE A 1 175 ? -3.021 5.318 6.952 1.00 71.50 175 ILE A O 1
ATOM 1411 N N . PRO A 1 176 ? -3.952 3.664 5.744 1.00 60.91 176 PRO A N 1
ATOM 1412 C CA . PRO A 1 176 ? -3.671 2.583 6.703 1.00 60.91 176 PRO A CA 1
ATOM 1413 C C . PRO A 1 176 ? -2.203 2.390 7.119 1.00 60.91 176 PRO A C 1
ATOM 1415 O O . PRO A 1 176 ? -1.946 1.683 8.088 1.00 60.91 176 PRO A O 1
ATOM 1418 N N . SER A 1 177 ? -1.238 2.966 6.395 1.00 58.47 177 SER A N 1
ATOM 1419 C CA . SER A 1 177 ? 0.193 2.899 6.731 1.00 58.47 177 SER A CA 1
ATOM 1420 C C . SER A 1 177 ? 0.794 4.257 7.063 1.00 58.47 177 SER A C 1
ATOM 1422 O O . SER A 1 177 ? 1.983 4.464 6.815 1.00 58.47 177 SER A O 1
ATOM 1424 N N . ALA A 1 178 ? -0.015 5.205 7.537 1.00 51.22 178 ALA A N 1
ATOM 1425 C CA . ALA A 1 178 ? 0.519 6.407 8.153 1.00 51.22 178 ALA A CA 1
ATOM 1426 C C . ALA A 1 178 ? 1.320 5.979 9.396 1.00 51.22 178 ALA A C 1
ATOM 1428 O O . ALA A 1 178 ? 0.796 5.900 10.507 1.00 51.22 178 ALA A O 1
ATOM 1429 N N . ASP A 1 179 ? 2.585 5.618 9.166 1.00 47.38 179 ASP A N 1
ATOM 1430 C CA . ASP A 1 179 ? 3.605 5.540 10.192 1.00 47.38 179 ASP A CA 1
ATOM 1431 C C . ASP A 1 179 ? 3.614 6.880 10.942 1.00 47.38 179 ASP A C 1
ATOM 1433 O O . ASP A 1 179 ? 3.147 7.918 10.461 1.00 47.38 179 ASP A O 1
ATOM 1437 N N . GLU A 1 180 ? 4.134 6.832 12.159 1.00 44.66 180 GLU A N 1
ATOM 1438 C CA . GLU A 1 180 ? 4.117 7.891 13.165 1.00 44.66 180 GLU A CA 1
ATOM 1439 C C . GLU A 1 180 ? 4.682 9.261 12.720 1.00 44.66 180 GLU A C 1
ATOM 1441 O O . GLU A 1 180 ? 4.553 10.230 13.468 1.00 44.66 180 GLU A O 1
ATOM 1446 N N . ASP A 1 181 ? 5.249 9.372 11.523 1.00 43.50 181 ASP A N 1
ATOM 1447 C CA . ASP A 1 181 ? 5.984 10.545 11.053 1.00 43.50 181 ASP A CA 1
ATOM 1448 C C . ASP A 1 181 ? 5.224 11.452 10.078 1.00 43.50 181 ASP A C 1
ATOM 1450 O O . ASP A 1 181 ? 5.728 12.526 9.743 1.00 43.50 181 ASP A O 1
ATOM 1454 N N . ASP A 1 182 ? 3.987 11.125 9.671 1.00 51.31 182 ASP A N 1
ATOM 1455 C CA . ASP A 1 182 ? 3.146 12.111 8.966 1.00 51.31 182 ASP A CA 1
ATOM 1456 C C . ASP A 1 182 ? 2.493 13.082 9.971 1.00 51.31 182 ASP A C 1
ATOM 1458 O O . ASP A 1 182 ? 1.274 13.150 10.172 1.00 51.31 182 ASP A O 1
ATOM 1462 N N . GLY A 1 183 ? 3.348 13.846 10.658 1.00 50.97 183 GLY A N 1
ATOM 1463 C CA . GLY A 1 183 ? 2.977 14.856 11.652 1.00 50.97 183 GLY A CA 1
ATOM 1464 C C . GLY A 1 183 ? 2.112 15.991 11.095 1.00 50.97 183 GLY A C 1
ATOM 1465 O O . GLY A 1 183 ? 1.614 16.809 11.858 1.00 50.97 183 GLY A O 1
ATOM 1466 N N . ARG A 1 184 ? 1.890 16.042 9.773 1.00 57.84 184 ARG A N 1
ATOM 1467 C CA . ARG A 1 184 ? 1.005 17.025 9.129 1.00 57.84 184 ARG A CA 1
ATOM 1468 C C . ARG A 1 184 ? -0.476 16.688 9.274 1.00 57.84 184 ARG A C 1
ATOM 1470 O O . ARG A 1 184 ? -1.308 17.555 9.024 1.00 57.84 184 ARG A O 1
ATOM 1477 N N . ARG A 1 185 ? -0.817 15.441 9.616 1.00 71.00 185 ARG A N 1
ATOM 1478 C CA . ARG A 1 185 ? -2.211 14.971 9.665 1.00 71.00 185 ARG A CA 1
ATOM 1479 C C . ARG A 1 185 ? -2.597 14.300 10.974 1.00 71.00 185 ARG A C 1
ATOM 1481 O O . ARG A 1 185 ? -3.755 13.957 11.123 1.00 71.00 185 ARG A O 1
ATOM 1488 N N . SER A 1 186 ? -1.677 14.115 11.913 1.00 84.94 186 SER A N 1
ATOM 1489 C CA . SER A 1 186 ? -1.960 13.519 13.224 1.00 84.94 186 SER A CA 1
ATOM 1490 C C . SER A 1 186 ? -1.748 14.535 14.344 1.00 84.94 186 SER A C 1
ATOM 1492 O O . SER A 1 186 ? -1.094 15.556 14.145 1.00 84.94 186 SER A O 1
ATOM 1494 N N . GLY A 1 187 ? -2.311 14.277 15.521 1.00 88.50 187 GLY A N 1
ATOM 1495 C CA . GLY A 1 187 ? -2.105 15.122 16.697 1.00 88.50 187 GLY A CA 1
ATOM 1496 C C . GLY A 1 187 ? -2.432 14.385 17.986 1.00 88.50 187 GLY A C 1
ATOM 1497 O O . GLY A 1 187 ? -2.913 13.256 17.941 1.00 88.50 187 GLY A O 1
ATOM 1498 N N . ILE A 1 188 ? -2.139 14.983 19.136 1.00 92.62 188 ILE A N 1
ATOM 1499 C CA . ILE A 1 188 ? -2.459 14.408 20.447 1.00 92.62 188 ILE A CA 1
ATOM 1500 C C . ILE A 1 188 ? -3.827 14.918 20.892 1.00 92.62 188 ILE A C 1
ATOM 1502 O O . ILE A 1 188 ? -4.048 16.125 20.920 1.00 92.62 188 ILE A O 1
ATOM 1506 N N . LEU A 1 189 ? -4.746 14.020 21.249 1.00 94.31 189 LEU A N 1
ATOM 1507 C CA . LEU A 1 189 ? -6.029 14.422 21.822 1.00 94.31 189 LEU A CA 1
ATOM 1508 C C . LEU A 1 189 ? -5.812 14.911 23.258 1.00 94.31 189 LEU A C 1
ATOM 1510 O O . LEU A 1 189 ? -5.515 14.116 24.147 1.00 94.31 189 LEU A O 1
ATOM 1514 N N . VAL A 1 190 ? -5.984 16.209 23.491 1.00 94.50 190 VAL A N 1
ATOM 1515 C CA . VAL A 1 190 ? -5.784 16.832 24.808 1.00 94.50 190 VAL A CA 1
ATOM 1516 C C . VAL A 1 190 ? -7.053 16.737 25.646 1.00 94.50 190 VAL A C 1
ATOM 1518 O O . VAL A 1 190 ? -7.018 16.351 26.811 1.00 94.50 190 VAL A O 1
ATOM 1521 N N . SER A 1 191 ? -8.191 17.103 25.058 1.00 94.81 191 SER A N 1
ATOM 1522 C CA . SER A 1 191 ? -9.485 17.100 25.740 1.00 94.81 191 SER A CA 1
ATOM 1523 C C . SER A 1 191 ? -10.638 17.043 24.741 1.00 94.81 191 SER A C 1
ATOM 1525 O O . SER A 1 191 ? -10.436 17.134 23.529 1.00 94.81 191 SER A O 1
ATOM 1527 N N . VAL A 1 192 ? -11.857 16.891 25.255 1.00 94.19 192 VAL A N 1
ATOM 1528 C CA . VAL A 1 192 ? -13.092 16.943 24.470 1.00 94.19 192 VAL A CA 1
ATOM 1529 C C . VAL A 1 192 ? -14.017 17.989 25.078 1.00 94.19 192 VAL A C 1
ATOM 1531 O O . VAL A 1 192 ? -14.250 17.990 26.285 1.00 94.19 192 VAL A O 1
ATOM 1534 N N . GLN A 1 193 ? -14.528 18.883 24.235 1.00 91.75 193 GLN A N 1
ATOM 1535 C CA . GLN A 1 193 ? -15.425 19.976 24.599 1.00 91.75 193 GLN A CA 1
ATOM 1536 C C . GLN A 1 193 ? -16.735 19.806 23.827 1.00 91.75 193 GLN A C 1
ATOM 1538 O O . GLN A 1 193 ? -16.834 20.135 22.645 1.00 91.75 193 GLN A O 1
ATOM 1543 N N . GLY A 1 194 ? -17.746 19.229 24.480 1.00 90.50 194 GLY A N 1
ATOM 1544 C CA . GLY A 1 194 ? -19.004 18.880 23.818 1.00 90.50 194 GLY A CA 1
ATOM 1545 C C . GLY A 1 194 ? -18.779 17.887 22.672 1.00 90.50 194 GLY A C 1
ATOM 1546 O O . GLY A 1 194 ? -18.332 16.769 22.908 1.00 90.50 194 GLY A O 1
ATOM 1547 N N . GLN A 1 195 ? -19.080 18.309 21.439 1.00 93.25 195 GLN A N 1
ATOM 1548 C CA . GLN A 1 195 ? -18.924 17.506 20.213 1.00 93.25 195 GLN A CA 1
ATOM 1549 C C . GLN A 1 195 ? -17.591 17.743 19.481 1.00 93.25 195 GLN A C 1
ATOM 1551 O O . GLN A 1 195 ? -17.417 17.308 18.341 1.00 93.25 195 GLN A O 1
ATOM 1556 N N . GLN A 1 196 ? -16.647 18.441 20.117 1.00 96.00 196 GLN A N 1
ATOM 1557 C CA . GLN A 1 196 ? -15.357 18.777 19.522 1.00 96.00 196 GLN A CA 1
ATOM 1558 C C . GLN A 1 196 ? -14.191 18.142 20.286 1.00 96.00 196 GLN A C 1
ATOM 1560 O O . GLN A 1 196 ? -14.112 18.214 21.512 1.00 96.00 196 GLN A O 1
ATOM 1565 N N . ALA A 1 197 ? -13.261 17.546 19.546 1.00 94.44 197 ALA A N 1
ATOM 1566 C CA . ALA A 1 197 ? -11.941 17.153 20.012 1.00 94.44 197 ALA A CA 1
ATOM 1567 C C . ALA A 1 197 ? -10.992 18.357 19.984 1.00 94.44 197 ALA A C 1
ATOM 1569 O O . ALA A 1 197 ? -10.913 19.059 18.977 1.00 94.44 197 ALA A O 1
ATOM 1570 N N . VAL A 1 198 ? -10.237 18.554 21.066 1.00 95.19 198 VAL A N 1
ATOM 1571 C CA . VAL A 1 198 ? -9.124 19.509 21.138 1.00 95.19 198 VAL A CA 1
ATOM 1572 C C . VAL A 1 198 ? -7.827 18.744 20.900 1.00 95.19 198 VAL A C 1
ATOM 1574 O O . VAL A 1 198 ? -7.456 17.891 21.710 1.00 95.19 198 VAL A O 1
ATOM 1577 N N . ILE A 1 199 ? -7.150 19.027 19.789 1.00 93.38 199 ILE A N 1
ATOM 1578 C CA . ILE A 1 199 ? -6.026 18.231 19.288 1.00 93.38 199 ILE A CA 1
ATOM 1579 C C . ILE A 1 199 ? -4.781 19.106 19.152 1.00 93.38 199 ILE A C 1
ATOM 1581 O O . ILE A 1 199 ? -4.792 20.118 18.458 1.00 93.38 199 ILE A O 1
ATOM 1585 N N . GLU A 1 200 ? -3.684 18.697 19.778 1.00 91.81 200 GLU A N 1
ATOM 1586 C CA . GLU A 1 200 ? -2.392 19.376 19.692 1.00 91.81 200 GLU A CA 1
ATOM 1587 C C . GLU A 1 200 ? -1.560 18.826 18.525 1.00 91.81 200 GLU A C 1
ATOM 1589 O O . GLU A 1 200 ? -1.314 17.621 18.427 1.00 91.81 200 GLU A O 1
ATOM 1594 N N . GLN A 1 201 ? -1.115 19.714 17.632 1.00 86.62 201 GLN A N 1
ATOM 1595 C CA . GLN A 1 201 ? -0.304 19.379 16.458 1.00 86.62 201 GLN A CA 1
ATOM 1596 C C . GLN A 1 201 ? 1.070 20.054 16.551 1.00 86.62 201 GLN A C 1
ATOM 1598 O O . GLN A 1 201 ? 1.327 21.100 15.950 1.00 86.62 201 GLN A O 1
ATOM 1603 N N . GLY A 1 202 ? 1.972 19.453 17.328 1.00 80.44 202 GLY A N 1
ATOM 1604 C CA . GLY A 1 202 ? 3.327 19.972 17.515 1.00 80.44 202 GLY A CA 1
ATOM 1605 C C . GLY A 1 202 ? 3.333 21.340 18.202 1.00 80.44 202 GLY A C 1
ATOM 1606 O O . GLY A 1 202 ? 2.666 21.532 19.205 1.00 80.44 202 GLY A O 1
ATOM 1607 N N . LYS A 1 203 ? 4.097 22.303 17.670 1.00 74.44 203 LYS A N 1
ATOM 1608 C CA . LYS A 1 203 ? 4.270 23.636 18.289 1.00 74.44 203 LYS A CA 1
ATOM 1609 C C . LYS A 1 203 ? 3.140 24.631 17.988 1.00 74.44 203 LYS A C 1
ATOM 1611 O O . LYS A 1 203 ? 3.235 25.787 18.391 1.00 74.44 203 LYS A O 1
ATOM 1616 N N . ASN A 1 204 ? 2.122 24.220 17.238 1.00 76.19 204 ASN A N 1
ATOM 1617 C CA . ASN A 1 204 ? 1.016 25.095 16.867 1.00 76.19 204 ASN A CA 1
ATOM 1618 C C . ASN A 1 204 ? -0.061 25.108 17.955 1.00 76.19 204 ASN A C 1
ATOM 1620 O O . ASN A 1 204 ? -0.141 24.198 18.779 1.00 76.19 204 ASN A O 1
ATOM 1624 N N . ALA A 1 205 ? -0.914 26.134 17.930 1.00 84.50 205 ALA A N 1
ATOM 1625 C CA . ALA A 1 205 ? -2.092 26.168 18.785 1.00 84.50 205 ALA A CA 1
ATOM 1626 C C . ALA A 1 205 ? -2.961 24.913 18.555 1.00 84.50 205 ALA A C 1
ATOM 1628 O O . ALA A 1 205 ? -3.073 24.461 17.408 1.00 84.50 205 ALA A O 1
ATOM 1629 N N . PRO A 1 206 ? -3.582 24.353 19.611 1.00 90.12 206 PRO A N 1
ATOM 1630 C CA . PRO A 1 206 ? -4.486 23.224 19.463 1.00 90.12 206 PRO A CA 1
ATOM 1631 C C . PRO A 1 206 ? -5.629 23.543 18.501 1.00 90.12 206 PRO A C 1
ATOM 1633 O O . PRO A 1 206 ? -6.184 24.643 18.517 1.00 90.12 206 PRO A O 1
ATOM 1636 N N . ILE A 1 207 ? -6.003 22.560 17.692 1.00 91.81 207 ILE A N 1
ATOM 1637 C CA . ILE A 1 207 ? -7.154 22.650 16.799 1.00 91.81 207 ILE A CA 1
ATOM 1638 C C . ILE A 1 207 ? -8.395 22.089 17.490 1.00 91.81 207 ILE A C 1
ATOM 1640 O O . ILE A 1 207 ? -8.305 21.151 18.283 1.00 91.81 207 ILE A O 1
ATOM 1644 N N . GLN A 1 208 ? -9.558 22.646 17.164 1.00 93.69 208 GLN A N 1
ATOM 1645 C CA . GLN A 1 208 ? -10.854 22.076 17.517 1.00 93.69 208 GLN A CA 1
ATOM 1646 C C . GLN A 1 208 ? -11.468 21.445 16.272 1.00 93.69 208 GLN A C 1
ATOM 1648 O O . GLN A 1 208 ? -11.576 22.104 15.239 1.00 93.69 208 GLN A O 1
ATOM 1653 N N . ALA A 1 209 ? -11.853 20.175 16.360 1.00 93.00 209 ALA A N 1
ATOM 1654 C CA . ALA A 1 209 ? -12.431 19.440 15.239 1.00 93.00 209 ALA A CA 1
ATOM 1655 C C . ALA A 1 209 ? -13.566 18.509 15.696 1.00 93.00 209 ALA A C 1
ATOM 1657 O O . ALA A 1 209 ? -13.559 18.079 16.851 1.00 93.00 209 ALA A O 1
ATOM 1658 N N . PRO A 1 210 ? -14.542 18.177 14.831 1.00 95.94 210 PRO A N 1
ATOM 1659 C CA . PRO A 1 210 ? -15.635 17.271 15.186 1.00 95.94 210 PRO A CA 1
ATOM 1660 C C . PRO A 1 210 ? -15.133 15.887 15.615 1.00 95.94 210 PRO A C 1
ATOM 1662 O O . PRO A 1 210 ? -14.238 15.323 14.986 1.00 95.94 210 PRO A O 1
ATOM 1665 N N . LEU A 1 211 ? -15.737 15.299 16.654 1.00 95.06 211 LEU A N 1
ATOM 1666 C CA . LEU A 1 211 ? -15.369 13.952 17.125 1.00 95.06 211 LEU A CA 1
ATOM 1667 C C . LEU A 1 211 ? -15.499 12.884 16.028 1.00 95.06 211 LEU A C 1
ATOM 1669 O O . LEU A 1 211 ? -14.649 11.997 15.930 1.00 95.06 211 LEU A O 1
ATOM 1673 N N . GLY A 1 212 ? -16.523 13.010 15.180 1.00 94.38 212 GLY A N 1
ATOM 1674 C CA . GLY A 1 212 ? -16.808 12.103 14.069 1.00 94.38 212 GLY A CA 1
ATOM 1675 C C . GLY A 1 212 ? -15.776 12.106 12.938 1.00 94.38 212 GLY A C 1
ATOM 1676 O O . GLY A 1 212 ? -15.879 11.278 12.042 1.00 94.38 212 GLY A O 1
ATOM 1677 N N . GLU A 1 213 ? -14.777 12.994 12.958 1.00 92.69 213 GLU A N 1
ATOM 1678 C CA . GLU A 1 213 ? -13.713 13.049 11.941 1.00 92.69 213 GLU A CA 1
ATOM 1679 C C . GLU A 1 213 ? -12.412 12.368 12.382 1.00 92.69 213 GLU A C 1
ATOM 1681 O O . GLU A 1 213 ? -11.514 12.147 11.562 1.00 92.69 213 GLU A O 1
ATOM 1686 N N . TRP A 1 214 ? -12.309 11.997 13.659 1.00 93.00 214 TRP A N 1
ATOM 1687 C CA . TRP A 1 214 ? -11.073 11.526 14.275 1.00 93.00 214 TRP A CA 1
ATOM 1688 C C . TRP A 1 214 ? -11.238 10.153 14.911 1.00 93.00 214 TRP A C 1
ATOM 1690 O O . TRP A 1 214 ? -12.311 9.764 15.367 1.00 93.00 214 TRP A O 1
ATOM 1700 N N . THR A 1 215 ? -10.140 9.406 14.949 1.00 93.88 215 THR A N 1
ATOM 1701 C CA . THR A 1 215 ? -10.060 8.083 15.566 1.00 93.88 215 THR A CA 1
ATOM 1702 C C . THR A 1 215 ? -8.651 7.825 16.103 1.00 93.88 215 THR A C 1
ATOM 1704 O O . THR A 1 215 ? -7.728 8.619 15.898 1.00 93.88 215 THR A O 1
ATOM 1707 N N . LEU A 1 216 ? -8.464 6.710 16.805 1.00 90.88 216 LEU A N 1
ATOM 1708 C CA . LEU A 1 216 ? -7.140 6.233 17.189 1.00 90.88 216 LEU A CA 1
ATOM 1709 C C . LEU A 1 216 ? -6.471 5.468 16.036 1.00 90.88 216 LEU A C 1
ATOM 1711 O O . LEU A 1 216 ? -7.144 4.771 15.275 1.00 90.88 216 LEU A O 1
ATOM 1715 N N . PRO A 1 217 ? -5.133 5.501 15.926 1.00 87.88 217 PRO A N 1
ATOM 1716 C CA . PRO A 1 217 ? -4.406 4.493 15.171 1.00 87.88 217 PRO A CA 1
ATOM 1717 C C . PRO A 1 217 ? -4.766 3.103 15.707 1.00 87.88 217 PRO A C 1
ATOM 1719 O O . PRO A 1 217 ? -4.572 2.809 16.887 1.00 87.88 217 PRO A O 1
ATOM 1722 N N . CYS A 1 218 ? -5.296 2.236 14.851 1.00 85.75 218 CYS A N 1
ATOM 1723 C CA . CYS A 1 218 ? -5.726 0.905 15.263 1.00 85.75 218 CYS A CA 1
ATOM 1724 C C . CYS A 1 218 ? -4.520 -0.033 15.327 1.00 85.75 218 CYS A C 1
ATOM 1726 O O . CYS A 1 218 ? -4.165 -0.710 14.366 1.00 85.75 218 CYS A O 1
ATOM 1728 N N . ARG A 1 219 ? -3.836 -0.018 16.471 1.00 80.06 219 ARG A N 1
ATOM 1729 C CA . ARG A 1 219 ? -2.776 -0.979 16.790 1.00 80.06 219 ARG A CA 1
ATOM 1730 C C . ARG A 1 219 ? -3.376 -2.174 17.498 1.00 80.06 219 ARG A C 1
ATOM 1732 O O . ARG A 1 219 ? -4.343 -2.018 18.232 1.00 80.06 219 ARG A O 1
ATOM 1739 N N . ARG A 1 220 ? -2.723 -3.332 17.379 1.00 80.44 220 ARG A N 1
ATOM 1740 C CA . ARG A 1 220 ? -3.117 -4.567 18.076 1.00 80.44 220 ARG A CA 1
ATOM 1741 C C . ARG A 1 220 ? -3.404 -4.336 19.564 1.00 80.44 220 ARG A C 1
ATOM 1743 O O . ARG A 1 220 ? -4.400 -4.833 20.065 1.00 80.44 220 ARG A O 1
ATOM 1750 N N . GLU A 1 221 ? -2.544 -3.586 20.249 1.00 83.81 221 GLU A N 1
ATOM 1751 C CA . GLU A 1 221 ? -2.689 -3.282 21.680 1.00 83.81 221 GLU A CA 1
ATOM 1752 C C . GLU A 1 221 ? -3.913 -2.403 21.957 1.00 83.81 221 GLU A C 1
ATOM 1754 O O . GLU A 1 221 ? -4.747 -2.769 22.771 1.00 83.81 221 GLU A O 1
ATOM 1759 N N . LEU A 1 222 ? -4.093 -1.310 21.208 1.00 87.31 222 LEU A N 1
ATOM 1760 C CA . LEU A 1 222 ? -5.244 -0.414 21.377 1.00 87.31 222 LEU A CA 1
ATOM 1761 C C . LEU A 1 222 ? -6.574 -1.071 20.986 1.00 87.31 222 LEU A C 1
ATOM 1763 O O . LEU A 1 222 ? -7.593 -0.819 21.620 1.00 87.31 222 LEU A O 1
ATOM 1767 N N . LEU A 1 223 ? -6.573 -1.913 19.952 1.00 88.62 223 LEU A N 1
ATOM 1768 C CA . LEU A 1 223 ? -7.734 -2.713 19.574 1.00 88.62 223 LEU A CA 1
ATOM 1769 C C . LEU A 1 223 ? -8.068 -3.732 20.663 1.00 88.62 223 LEU A C 1
ATOM 1771 O O . LEU A 1 223 ? -9.236 -3.905 20.992 1.00 88.62 223 LEU A O 1
ATOM 1775 N N . ASN A 1 224 ? -7.055 -4.370 21.249 1.00 89.00 224 ASN A N 1
ATOM 1776 C CA . ASN A 1 224 ? -7.240 -5.275 22.375 1.00 89.00 224 ASN A CA 1
ATOM 1777 C C . ASN A 1 224 ? -7.844 -4.548 23.589 1.00 89.00 224 ASN A C 1
ATOM 1779 O O . ASN A 1 224 ? -8.852 -5.010 24.119 1.00 89.00 224 ASN A O 1
ATOM 1783 N N . ASP A 1 225 ? -7.293 -3.389 23.964 1.00 91.25 225 ASP A N 1
ATOM 1784 C CA . ASP A 1 225 ? -7.801 -2.564 25.066 1.00 91.25 225 ASP A CA 1
ATOM 1785 C C . ASP A 1 225 ? -9.259 -2.143 24.828 1.00 91.25 225 ASP A C 1
ATOM 1787 O O . ASP A 1 225 ? -10.102 -2.281 25.717 1.00 91.25 225 ASP A O 1
ATOM 1791 N N . TYR A 1 226 ? -9.576 -1.679 23.611 1.00 93.69 226 TYR A N 1
ATOM 1792 C CA . TYR A 1 226 ? -10.939 -1.307 23.231 1.00 93.69 226 TYR A CA 1
ATOM 1793 C C . TYR A 1 226 ? -11.889 -2.497 23.343 1.00 93.69 226 TYR A C 1
ATOM 1795 O O . TYR A 1 226 ? -12.903 -2.412 24.028 1.00 93.69 226 TYR A O 1
ATOM 1803 N N . LEU A 1 227 ? -11.556 -3.632 22.724 1.00 92.69 227 LEU A N 1
ATOM 1804 C CA . LEU A 1 227 ? -12.420 -4.812 22.739 1.00 92.69 227 LEU A CA 1
ATOM 1805 C C . LEU A 1 227 ? -12.611 -5.366 24.151 1.00 92.69 227 LEU A C 1
ATOM 1807 O O . LEU A 1 227 ? -13.704 -5.823 24.478 1.00 92.69 227 LEU A O 1
ATOM 1811 N N . GLN A 1 228 ? -11.583 -5.303 24.998 1.00 92.56 228 GLN A N 1
ATOM 1812 C CA . GLN A 1 228 ? -11.687 -5.713 26.392 1.00 92.56 228 GLN A CA 1
ATOM 1813 C C . GLN A 1 228 ? -12.691 -4.844 27.165 1.00 92.56 228 GLN A C 1
ATOM 1815 O O . GLN A 1 228 ? -13.473 -5.389 27.944 1.00 92.56 228 GLN A O 1
ATOM 1820 N N . GLN A 1 229 ? -12.707 -3.527 26.933 1.00 91.88 229 GLN A N 1
ATOM 1821 C CA . GLN A 1 229 ? -13.662 -2.602 27.560 1.00 91.88 229 GLN A CA 1
ATOM 1822 C C . GLN A 1 229 ? -15.074 -2.706 26.963 1.00 91.88 229 GLN A C 1
ATOM 1824 O O . GLN A 1 229 ? -16.058 -2.669 27.699 1.00 91.88 229 GLN A O 1
ATOM 1829 N N . ALA A 1 230 ? -15.168 -2.847 25.641 1.00 91.19 230 ALA A N 1
ATOM 1830 C CA . ALA A 1 230 ? -16.413 -2.788 24.880 1.00 91.19 230 ALA A CA 1
ATOM 1831 C C . ALA A 1 230 ? -17.184 -4.113 24.845 1.00 91.19 230 ALA A C 1
ATOM 1833 O O . ALA A 1 230 ? -18.410 -4.139 24.940 1.00 91.19 230 ALA A O 1
ATOM 1834 N N . HIS A 1 231 ? -16.459 -5.222 24.699 1.00 89.94 231 HIS A N 1
ATOM 1835 C CA . HIS A 1 231 ? -17.012 -6.547 24.404 1.00 89.94 231 HIS A CA 1
ATOM 1836 C C . HIS A 1 231 ? -16.528 -7.637 25.376 1.00 89.94 231 HIS A C 1
ATOM 1838 O O . HIS A 1 231 ? -16.954 -8.790 25.282 1.00 89.94 231 HIS A O 1
ATOM 1844 N N . GLY A 1 232 ? -15.656 -7.285 26.324 1.00 91.75 232 GLY A N 1
ATOM 1845 C CA . GLY A 1 232 ? -15.140 -8.184 27.348 1.00 91.75 232 GLY A CA 1
ATOM 1846 C C . GLY A 1 232 ? -13.923 -9.020 26.917 1.00 91.75 232 GLY A C 1
ATOM 1847 O O . GLY A 1 232 ? -13.526 -9.051 25.749 1.00 91.75 232 GLY A O 1
ATOM 1848 N N . PRO A 1 233 ? -13.313 -9.748 27.871 1.00 90.56 233 PRO A N 1
ATOM 1849 C CA . PRO A 1 233 ? -12.015 -10.405 27.685 1.00 90.56 233 PRO A CA 1
ATOM 1850 C C . PRO A 1 233 ? -12.041 -11.558 26.674 1.00 90.56 233 PRO A C 1
ATOM 1852 O O . PRO A 1 233 ? -11.045 -11.813 26.003 1.00 90.56 233 PRO A O 1
ATOM 1855 N N . LYS A 1 234 ? -13.178 -12.252 26.525 1.00 90.88 234 LYS A N 1
ATOM 1856 C CA . LYS A 1 234 ? -13.309 -13.348 25.554 1.00 90.88 234 LYS A CA 1
ATOM 1857 C C . LYS A 1 234 ? -13.207 -12.834 24.114 1.00 90.88 234 LYS A C 1
ATOM 1859 O O . LYS A 1 234 ? -12.434 -13.372 23.331 1.00 90.88 234 LYS A O 1
ATOM 1864 N N . ALA A 1 235 ? -13.932 -11.761 23.794 1.00 86.38 235 ALA A N 1
ATOM 1865 C CA . ALA A 1 235 ? -13.907 -11.150 22.467 1.00 86.38 235 ALA A CA 1
ATOM 1866 C C . ALA A 1 235 ? -12.511 -10.611 22.114 1.00 86.38 235 ALA A C 1
ATOM 1868 O O . ALA A 1 235 ? -12.032 -10.799 20.995 1.00 86.38 235 ALA A O 1
ATOM 1869 N N . SER A 1 236 ? -11.833 -9.988 23.082 1.00 88.06 236 SER A N 1
ATOM 1870 C CA . SER A 1 236 ? -10.469 -9.484 22.893 1.00 88.06 236 SER A CA 1
ATOM 1871 C C . SER A 1 236 ? -9.458 -10.622 22.652 1.00 88.06 236 SER A C 1
ATOM 1873 O O . SER A 1 236 ? -8.605 -10.510 21.764 1.00 88.06 236 SER A O 1
ATOM 1875 N N . ALA A 1 237 ? -9.590 -11.751 23.360 1.00 86.38 237 ALA A N 1
ATOM 1876 C CA . ALA A 1 237 ? -8.758 -12.936 23.150 1.00 86.38 237 ALA A CA 1
ATOM 1877 C C . ALA A 1 237 ? -8.981 -13.568 21.765 1.00 86.38 237 ALA A C 1
ATOM 1879 O O . ALA A 1 237 ? -8.010 -13.900 21.079 1.00 86.38 237 ALA A O 1
ATOM 1880 N N . ASP A 1 238 ? -10.239 -13.681 21.330 1.00 86.44 238 ASP A N 1
ATOM 1881 C CA . ASP A 1 238 ? -10.598 -14.237 20.022 1.00 86.44 238 ASP A CA 1
ATOM 1882 C C . ASP A 1 238 ? -10.025 -13.384 18.875 1.00 86.44 238 ASP A C 1
ATOM 1884 O O . ASP A 1 238 ? -9.376 -13.916 17.968 1.00 86.44 238 ASP A O 1
ATOM 1888 N N . VAL A 1 239 ? -10.155 -12.052 18.953 1.00 84.25 239 VAL A N 1
ATOM 1889 C CA . VAL A 1 239 ? -9.555 -11.134 17.967 1.00 84.25 239 VAL A CA 1
ATOM 1890 C C . VAL A 1 239 ? -8.038 -11.173 18.015 1.00 84.25 239 VAL A C 1
ATOM 1892 O O . VAL A 1 239 ? -7.402 -11.218 16.967 1.00 84.25 239 VAL A O 1
ATOM 1895 N N . THR A 1 240 ? -7.432 -11.207 19.201 1.00 81.62 240 THR A N 1
ATOM 1896 C CA . THR A 1 240 ? -5.972 -11.310 19.322 1.00 81.62 240 THR A CA 1
ATOM 1897 C C . THR A 1 240 ? -5.459 -12.584 18.660 1.00 81.62 240 THR A C 1
ATOM 1899 O O . THR A 1 240 ? -4.480 -12.524 17.919 1.00 81.62 240 THR A O 1
ATOM 1902 N N . AR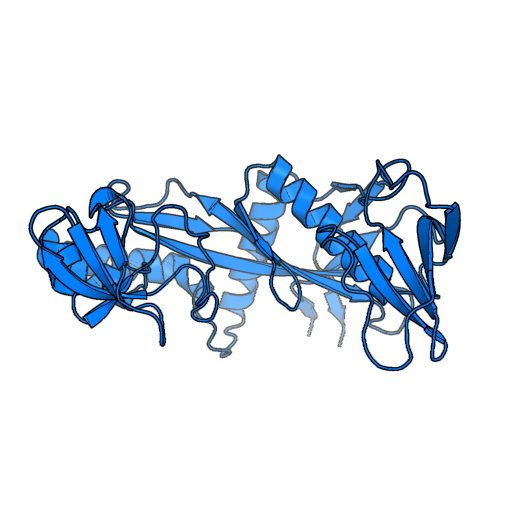G A 1 241 ? -6.134 -13.722 18.860 1.00 80.44 241 ARG A N 1
ATOM 1903 C CA . ARG A 1 241 ? -5.787 -14.986 18.203 1.00 80.44 241 ARG A CA 1
ATOM 1904 C C . ARG A 1 241 ? -5.937 -14.887 16.687 1.00 80.44 241 ARG A C 1
ATOM 1906 O O . ARG A 1 241 ? -5.031 -15.295 15.967 1.00 80.44 241 ARG A O 1
ATOM 1913 N N . HIS A 1 242 ? -7.040 -14.325 16.199 1.00 78.38 242 HIS A N 1
ATOM 1914 C CA . HIS A 1 242 ? -7.263 -14.143 14.766 1.00 78.38 242 HIS A CA 1
ATOM 1915 C C . HIS A 1 242 ? -6.200 -13.230 14.136 1.00 78.38 242 HIS A C 1
ATOM 1917 O O . HIS A 1 242 ? -5.572 -13.592 13.143 1.00 78.38 242 HIS A O 1
ATOM 1923 N N . LEU A 1 243 ? -5.903 -12.097 14.775 1.00 75.25 243 LEU A N 1
ATOM 1924 C CA . LEU A 1 243 ? -4.853 -11.177 14.354 1.00 75.25 243 LEU A CA 1
ATOM 1925 C C . LEU A 1 243 ? -3.453 -11.755 14.505 1.00 75.25 243 LEU A C 1
ATOM 1927 O O . LEU A 1 243 ? -2.570 -11.302 13.800 1.00 75.25 243 LEU A O 1
ATOM 1931 N N . GLN A 1 244 ? -3.206 -12.717 15.393 1.00 73.00 244 GLN A N 1
ATOM 1932 C CA . GLN A 1 244 ? -1.933 -13.439 15.457 1.00 73.00 244 GLN A CA 1
ATOM 1933 C C . GLN A 1 244 ? -1.803 -14.442 14.314 1.00 73.00 244 GLN A C 1
ATOM 1935 O O . GLN A 1 244 ? -0.737 -14.537 13.719 1.00 73.00 244 GLN A O 1
ATOM 1940 N N . VAL A 1 245 ? -2.882 -15.141 13.956 1.00 70.44 245 VAL A N 1
ATOM 1941 C CA . VAL A 1 245 ? -2.902 -16.029 12.783 1.00 70.44 245 VAL A CA 1
ATOM 1942 C C . VAL A 1 245 ? -2.686 -15.219 11.504 1.00 70.44 245 VAL A C 1
ATOM 1944 O O . VAL A 1 245 ? -1.809 -15.550 10.712 1.00 70.44 245 VAL A O 1
ATOM 1947 N N . ALA A 1 246 ? -3.393 -14.098 11.350 1.00 64.56 246 ALA A N 1
ATOM 1948 C CA . ALA A 1 246 ? -3.182 -13.173 10.239 1.00 64.56 246 ALA A CA 1
ATOM 1949 C C . ALA A 1 246 ? -1.840 -12.408 10.349 1.00 64.56 246 ALA A C 1
ATOM 1951 O O . ALA A 1 246 ? -1.238 -12.017 9.346 1.00 64.56 246 ALA A O 1
ATOM 1952 N N . GLY A 1 247 ? -1.358 -12.207 11.580 1.00 54.31 247 GLY A N 1
ATOM 1953 C CA . GLY A 1 247 ? -0.234 -11.361 11.995 1.00 54.31 247 GLY A CA 1
ATOM 1954 C C . GLY A 1 247 ? 1.071 -12.070 12.338 1.00 54.31 247 GLY A C 1
ATOM 1955 O O . GLY A 1 247 ? 2.039 -11.402 12.688 1.00 54.31 247 GLY A O 1
ATOM 1956 N N . PHE A 1 248 ? 1.186 -13.362 12.056 1.00 50.75 248 PHE A N 1
ATOM 1957 C CA . PHE A 1 248 ? 2.444 -13.949 11.585 1.00 50.75 248 PHE A CA 1
ATOM 1958 C C . PHE A 1 248 ? 3.024 -13.148 10.376 1.00 50.75 248 PHE A C 1
ATOM 1960 O O . PHE A 1 248 ? 4.212 -13.187 10.068 1.00 50.75 248 PHE A O 1
ATOM 1967 N N . SER A 1 249 ? 2.204 -12.292 9.765 1.00 45.06 249 SER A N 1
ATOM 1968 C CA . SER A 1 249 ? 2.546 -11.268 8.768 1.00 45.06 249 SER A CA 1
ATOM 1969 C C . SER A 1 249 ? 2.772 -9.849 9.330 1.00 45.06 249 SER A C 1
ATOM 1971 O O . SER A 1 249 ? 3.263 -8.984 8.617 1.00 45.06 249 SER A O 1
ATOM 1973 N N . LEU A 1 250 ? 2.396 -9.582 10.589 1.00 44.59 250 LEU A N 1
ATOM 1974 C CA . LEU A 1 250 ? 2.430 -8.257 11.240 1.00 44.59 250 LEU A CA 1
ATOM 1975 C C . LEU A 1 250 ? 3.714 -8.011 12.051 1.00 44.59 250 LEU A C 1
ATOM 1977 O O . LEU A 1 250 ? 3.940 -6.899 12.532 1.00 44.59 250 LEU A O 1
ATOM 1981 N N . THR A 1 251 ? 4.575 -9.013 12.234 1.00 44.22 251 THR A N 1
ATOM 1982 C CA . THR A 1 251 ? 5.835 -8.837 12.962 1.00 44.22 251 THR A CA 1
ATOM 1983 C C . THR A 1 251 ? 6.936 -8.301 12.045 1.00 44.22 251 THR A C 1
ATOM 1985 O O . THR A 1 251 ? 7.583 -9.069 11.339 1.00 44.22 251 THR A O 1
ATOM 1988 N N . LYS A 1 252 ? 7.260 -7.004 12.171 1.00 44.09 252 LYS A N 1
ATOM 1989 C CA . LYS A 1 252 ? 8.557 -6.405 11.764 1.00 44.09 252 LYS A CA 1
ATOM 1990 C C . LYS A 1 252 ? 9.756 -6.951 12.587 1.00 44.09 252 LYS A C 1
ATOM 1992 O O . LYS A 1 252 ? 10.836 -6.370 12.577 1.00 44.09 252 LYS A O 1
ATOM 1997 N N . ALA A 1 253 ? 9.583 -8.048 13.332 1.00 40.66 253 ALA A N 1
ATOM 1998 C CA . ALA A 1 253 ? 10.605 -8.656 14.179 1.00 40.66 253 ALA A CA 1
ATOM 1999 C C . ALA A 1 253 ? 11.263 -9.826 13.433 1.00 40.66 253 ALA A C 1
ATOM 2001 O O . ALA A 1 253 ? 10.700 -10.913 13.322 1.00 40.66 253 ALA A O 1
ATOM 2002 N N . GLY A 1 254 ? 12.461 -9.573 12.903 1.00 39.78 254 GLY A N 1
ATOM 2003 C CA . GLY A 1 254 ? 13.247 -10.465 12.048 1.00 39.78 254 GLY A CA 1
ATOM 2004 C C . GLY A 1 254 ? 13.817 -11.716 12.724 1.00 39.78 254 GLY A C 1
ATOM 2005 O O . GLY A 1 254 ? 15.020 -11.947 12.670 1.00 39.78 254 GLY A O 1
ATOM 2006 N N . ARG A 1 255 ? 12.974 -12.568 13.315 1.00 41.53 255 ARG A N 1
ATOM 2007 C CA . ARG A 1 255 ? 13.314 -13.986 13.507 1.00 41.53 255 ARG A CA 1
ATOM 2008 C C . ARG A 1 255 ? 12.518 -14.803 12.499 1.00 41.53 255 ARG A C 1
ATOM 2010 O O . ARG A 1 255 ? 11.413 -15.259 12.773 1.00 41.53 255 ARG A O 1
ATOM 2017 N N . MET A 1 256 ? 13.089 -14.920 11.300 1.00 44.28 256 MET A N 1
ATOM 2018 C CA . MET A 1 256 ? 12.553 -15.709 10.192 1.00 44.28 256 MET A CA 1
ATOM 2019 C C . MET A 1 256 ? 12.459 -17.179 10.609 1.00 44.28 256 MET A C 1
ATOM 2021 O O . MET A 1 256 ? 13.444 -17.911 10.612 1.00 44.28 256 MET A O 1
ATOM 2025 N N . ASN A 1 257 ? 11.257 -17.619 10.961 1.00 50.44 257 ASN A N 1
ATOM 2026 C CA . ASN A 1 257 ? 10.916 -19.031 10.906 1.00 50.44 257 ASN A CA 1
ATOM 2027 C C . ASN A 1 257 ? 10.734 -19.389 9.417 1.00 50.44 257 ASN A C 1
ATOM 2029 O O . ASN A 1 257 ? 10.046 -18.685 8.683 1.00 50.44 257 ASN A O 1
ATOM 2033 N N . THR A 1 258 ? 11.371 -20.449 8.928 1.00 53.00 258 THR A N 1
ATOM 2034 C CA . THR A 1 258 ? 11.270 -20.860 7.515 1.00 53.00 258 THR A CA 1
ATOM 2035 C C . THR A 1 258 ? 9.836 -21.216 7.111 1.00 53.00 258 THR A C 1
ATOM 2037 O O . THR A 1 258 ? 9.439 -20.953 5.976 1.00 53.00 258 THR A O 1
ATOM 2040 N N . ALA A 1 259 ? 9.027 -21.732 8.045 1.00 56.91 259 ALA A N 1
ATOM 2041 C CA . ALA A 1 259 ? 7.592 -21.931 7.837 1.00 56.91 259 ALA A CA 1
ATOM 2042 C C . ALA A 1 259 ? 6.863 -20.592 7.620 1.00 56.91 259 ALA A C 1
ATOM 2044 O O . ALA A 1 259 ? 6.055 -20.470 6.703 1.00 56.91 259 ALA A O 1
ATOM 2045 N N . LEU A 1 260 ? 7.242 -19.562 8.384 1.00 62.50 260 LEU A N 1
ATOM 2046 C CA . LEU A 1 260 ? 6.694 -18.209 8.277 1.00 62.50 260 LEU A CA 1
ATOM 2047 C C . LEU A 1 260 ? 6.992 -17.571 6.916 1.00 62.50 260 LEU A C 1
ATOM 2049 O O . LEU A 1 260 ? 6.110 -16.980 6.303 1.00 62.50 260 LEU A O 1
ATOM 2053 N N . ALA A 1 261 ? 8.219 -17.733 6.416 1.00 64.81 261 ALA A N 1
ATOM 2054 C CA . ALA A 1 261 ? 8.610 -17.226 5.102 1.00 64.81 261 ALA A CA 1
ATOM 2055 C C . ALA A 1 261 ? 7.827 -17.904 3.962 1.00 64.81 261 ALA A C 1
ATOM 2057 O O . ALA A 1 261 ? 7.425 -17.244 3.003 1.00 64.81 261 ALA A O 1
ATOM 2058 N N . LYS A 1 262 ? 7.558 -19.214 4.079 1.00 69.88 262 LYS A N 1
ATOM 2059 C CA . LYS A 1 262 ? 6.755 -19.964 3.102 1.00 69.88 262 LYS A CA 1
ATOM 2060 C C . LYS A 1 262 ? 5.306 -19.483 3.065 1.00 69.88 262 LYS A C 1
ATOM 2062 O O . LYS A 1 262 ? 4.747 -19.335 1.980 1.00 69.88 262 LYS A O 1
ATOM 2067 N N . ASP A 1 263 ? 4.708 -19.238 4.225 1.00 74.50 263 ASP A N 1
ATOM 2068 C CA . ASP A 1 263 ? 3.321 -18.779 4.306 1.00 74.50 263 ASP A CA 1
ATOM 2069 C C . ASP A 1 263 ? 3.174 -17.324 3.842 1.00 74.50 263 ASP A C 1
ATOM 2071 O O . ASP A 1 263 ? 2.232 -17.012 3.115 1.00 74.50 263 ASP A O 1
ATOM 2075 N N . GLN A 1 264 ? 4.153 -16.460 4.129 1.00 76.44 264 GLN A N 1
ATOM 2076 C CA . GLN A 1 264 ? 4.197 -15.103 3.576 1.00 76.44 264 GLN A CA 1
ATOM 2077 C C . GLN A 1 264 ? 4.332 -15.102 2.049 1.00 76.44 264 GLN A C 1
ATOM 2079 O O . GLN A 1 264 ? 3.622 -14.360 1.373 1.00 76.44 264 GLN A O 1
ATOM 2084 N N . LEU A 1 265 ? 5.198 -15.948 1.483 1.00 79.38 265 LEU A N 1
ATOM 2085 C CA . LEU A 1 265 ? 5.341 -16.065 0.032 1.00 79.38 265 LEU A CA 1
ATOM 2086 C C . LEU A 1 265 ? 4.048 -16.562 -0.629 1.00 79.38 265 LEU A C 1
ATOM 2088 O O . LEU A 1 265 ? 3.627 -15.999 -1.637 1.00 79.38 265 LEU A O 1
ATOM 2092 N N . ARG A 1 266 ? 3.389 -17.570 -0.045 1.00 82.06 266 ARG A N 1
ATOM 2093 C CA . ARG A 1 266 ? 2.077 -18.043 -0.515 1.00 82.06 266 ARG A CA 1
ATOM 2094 C C . ARG A 1 266 ? 1.033 -16.934 -0.481 1.00 82.06 266 ARG A C 1
ATOM 2096 O O . ARG A 1 266 ? 0.296 -16.785 -1.447 1.00 82.06 266 ARG A O 1
ATOM 2103 N N . ALA A 1 267 ? 1.001 -16.139 0.588 1.00 82.06 267 ALA A N 1
ATOM 2104 C CA . ALA A 1 267 ? 0.093 -15.003 0.695 1.00 82.06 267 ALA A CA 1
ATOM 2105 C C . ALA A 1 267 ? 0.367 -13.950 -0.392 1.00 82.06 267 ALA A C 1
ATOM 2107 O O . ALA A 1 267 ? -0.572 -13.467 -1.018 1.00 82.06 267 ALA A O 1
ATOM 2108 N N . VAL A 1 268 ? 1.638 -13.641 -0.689 1.00 86.19 268 VAL A N 1
ATOM 2109 C CA . VAL A 1 268 ? 2.002 -12.762 -1.817 1.00 86.19 268 VAL A CA 1
ATOM 2110 C C . VAL A 1 268 ? 1.516 -13.344 -3.142 1.00 86.19 268 VAL A C 1
ATOM 2112 O O . VAL A 1 268 ? 0.855 -12.643 -3.903 1.00 86.19 268 VAL A O 1
ATOM 2115 N N . GLN A 1 269 ? 1.806 -14.618 -3.418 1.00 85.31 269 GLN A N 1
ATOM 2116 C CA . GLN A 1 269 ? 1.384 -15.281 -4.655 1.00 85.31 269 GLN A CA 1
ATOM 2117 C C . GLN A 1 269 ? -0.139 -15.285 -4.805 1.00 85.31 269 GLN A C 1
ATOM 2119 O O . GLN A 1 269 ? -0.645 -15.026 -5.894 1.00 85.31 269 GLN A O 1
ATOM 2124 N N . GLN A 1 270 ? -0.867 -15.507 -3.711 1.00 86.50 270 GLN A N 1
ATOM 2125 C CA . GLN A 1 270 ? -2.321 -15.441 -3.695 1.00 86.50 270 GLN A CA 1
ATOM 2126 C C . GLN A 1 270 ? -2.826 -14.024 -3.989 1.00 86.50 270 GLN A C 1
ATOM 2128 O O . GLN A 1 270 ? -3.675 -13.862 -4.856 1.00 86.50 270 GLN A O 1
ATOM 2133 N N . VAL A 1 271 ? -2.261 -12.983 -3.365 1.00 87.06 271 VAL A N 1
ATOM 2134 C CA . VAL A 1 271 ? -2.623 -11.584 -3.670 1.00 87.06 271 VAL A CA 1
ATOM 2135 C C . VAL A 1 271 ? -2.338 -11.240 -5.137 1.00 87.06 271 VAL A C 1
ATOM 2137 O O . VAL A 1 271 ? -3.157 -10.592 -5.787 1.00 87.06 271 VAL A O 1
ATOM 2140 N N . LEU A 1 272 ? -1.204 -11.686 -5.686 1.00 87.75 272 LEU A N 1
ATOM 2141 C CA . LEU A 1 272 ? -0.876 -11.477 -7.098 1.00 87.75 272 LEU A CA 1
ATOM 2142 C C . LEU A 1 272 ? -1.878 -12.163 -8.032 1.00 87.75 272 LEU A C 1
ATOM 2144 O O . LEU A 1 272 ? -2.301 -11.559 -9.018 1.00 87.75 272 LEU A O 1
ATOM 2148 N N . HIS A 1 273 ? -2.250 -13.404 -7.719 1.00 88.12 273 HIS A N 1
ATOM 2149 C CA . HIS A 1 273 ? -3.179 -14.206 -8.505 1.00 88.12 273 HIS A CA 1
ATOM 2150 C C . HIS A 1 273 ? -4.607 -13.649 -8.440 1.00 88.12 273 HIS A C 1
ATOM 2152 O O . HIS A 1 273 ? -5.176 -13.297 -9.474 1.00 88.12 273 HIS A O 1
ATOM 2158 N N . ASP A 1 274 ? -5.149 -13.487 -7.231 1.00 88.69 274 ASP A N 1
ATOM 2159 C CA . ASP A 1 274 ? -6.539 -13.088 -6.980 1.00 88.69 274 ASP A CA 1
ATOM 2160 C C . ASP A 1 274 ? -6.866 -11.717 -7.594 1.00 88.69 274 ASP A C 1
ATOM 2162 O O . ASP A 1 274 ? -7.992 -11.476 -8.026 1.00 88.69 274 ASP A O 1
ATOM 2166 N N . HIS A 1 275 ? -5.869 -10.831 -7.697 1.00 87.94 275 HIS A N 1
ATOM 2167 C CA . HIS A 1 275 ? -6.028 -9.490 -8.266 1.00 87.94 275 HIS A CA 1
ATOM 2168 C C . HIS A 1 275 ? -5.409 -9.321 -9.666 1.00 87.94 275 HIS A C 1
ATOM 2170 O O . HIS A 1 275 ? -5.463 -8.224 -10.233 1.00 87.94 275 HIS A O 1
ATOM 2176 N N . SER A 1 276 ? -4.864 -10.393 -10.256 1.00 89.88 276 SER A N 1
ATOM 2177 C CA . SER A 1 276 ? -4.218 -10.389 -11.580 1.00 89.88 276 SER A CA 1
ATOM 2178 C C . SER A 1 276 ? -3.128 -9.315 -11.716 1.00 89.88 276 SER A C 1
ATOM 2180 O O . SER A 1 276 ? -3.136 -8.510 -12.648 1.00 89.88 276 SER A O 1
ATOM 2182 N N . LEU A 1 277 ? -2.189 -9.283 -10.768 1.00 89.25 277 LEU A N 1
ATOM 2183 C CA . LEU A 1 277 ? -1.170 -8.232 -10.646 1.00 89.25 277 LEU A CA 1
ATOM 2184 C C . LEU A 1 277 ? 0.120 -8.505 -11.442 1.00 89.25 277 LEU A C 1
ATOM 2186 O O . LEU A 1 277 ? 1.120 -7.816 -11.262 1.00 89.25 277 LEU A O 1
ATOM 2190 N N . ALA A 1 278 ? 0.120 -9.505 -12.323 1.00 89.50 278 ALA A N 1
ATOM 2191 C CA . ALA A 1 278 ? 1.315 -9.926 -13.054 1.00 89.50 278 ALA A CA 1
ATOM 2192 C C . ALA A 1 278 ? 1.697 -9.003 -14.225 1.00 89.50 278 ALA A C 1
ATOM 2194 O O . ALA A 1 278 ? 2.803 -9.111 -14.745 1.00 89.50 278 ALA A O 1
ATOM 2195 N N . LYS A 1 279 ? 0.799 -8.121 -14.681 1.00 93.56 279 LYS A N 1
ATOM 2196 C CA . LYS A 1 279 ? 1.019 -7.263 -15.857 1.00 93.56 279 LYS A CA 1
ATOM 2197 C C . LYS A 1 279 ? 0.587 -5.833 -15.572 1.00 93.56 279 LYS A C 1
ATOM 2199 O O . LYS A 1 279 ? -0.515 -5.610 -15.078 1.00 93.56 279 LYS A O 1
ATOM 2204 N N . PHE A 1 280 ? 1.440 -4.876 -15.909 1.00 95.12 280 PHE A N 1
ATOM 2205 C CA . PHE A 1 280 ? 1.183 -3.445 -15.743 1.00 95.12 280 PHE A CA 1
ATOM 2206 C C . PHE A 1 280 ? 1.928 -2.637 -16.803 1.00 95.12 280 PHE A C 1
ATOM 2208 O O . PHE A 1 280 ? 2.728 -3.189 -17.549 1.00 95.12 280 PHE A O 1
ATOM 2215 N N . CYS A 1 281 ? 1.676 -1.334 -16.873 1.00 94.69 281 CYS A N 1
ATOM 2216 C CA . CYS A 1 281 ? 2.380 -0.432 -17.779 1.00 94.69 281 CYS A CA 1
ATOM 2217 C C . CYS A 1 281 ? 3.283 0.518 -16.994 1.00 94.69 281 CYS A C 1
ATOM 2219 O O . CYS A 1 281 ? 2.935 0.948 -15.888 1.00 94.69 281 CYS A O 1
ATOM 2221 N N . LEU A 1 282 ? 4.434 0.863 -17.571 1.00 92.50 282 LEU A N 1
ATOM 2222 C CA . LEU A 1 282 ? 5.229 1.975 -17.068 1.00 92.50 282 LEU A CA 1
ATOM 2223 C C . LEU A 1 282 ? 4.495 3.294 -17.343 1.00 92.50 282 LEU A C 1
ATOM 2225 O O . LEU A 1 282 ? 3.911 3.447 -18.413 1.00 92.50 282 LEU A O 1
ATOM 2229 N N . PRO A 1 283 ? 4.566 4.268 -16.424 1.00 90.00 283 PRO A N 1
ATOM 2230 C CA . PRO A 1 283 ? 3.964 5.593 -16.569 1.00 90.00 283 PRO A CA 1
ATOM 2231 C C . PRO A 1 283 ? 4.801 6.481 -17.507 1.00 90.00 283 PRO A C 1
ATOM 2233 O O . PRO A 1 283 ? 5.320 7.516 -17.094 1.00 90.00 283 PRO A O 1
ATOM 2236 N N . LEU A 1 284 ? 5.006 6.027 -18.738 1.00 89.81 284 LEU A N 1
ATOM 2237 C CA . LEU A 1 284 ? 5.847 6.645 -19.760 1.00 89.81 284 LEU A CA 1
ATOM 2238 C C . LEU A 1 284 ? 5.049 6.774 -21.067 1.00 89.81 284 LEU A C 1
ATOM 2240 O O . LEU A 1 284 ? 4.063 6.056 -21.247 1.00 89.81 284 LEU A O 1
ATOM 2244 N N . PRO A 1 285 ? 5.475 7.632 -22.013 1.00 86.88 285 PRO A N 1
ATOM 2245 C CA . PRO A 1 285 ? 4.873 7.709 -23.340 1.00 86.88 285 PRO A CA 1
ATOM 2246 C C . PRO A 1 285 ? 4.617 6.330 -23.969 1.00 86.88 285 PRO A C 1
ATOM 2248 O O . PRO A 1 285 ? 5.525 5.502 -24.070 1.00 86.88 285 PRO A O 1
ATOM 2251 N N . ASN A 1 286 ? 3.382 6.123 -24.438 1.00 84.81 286 ASN A N 1
ATOM 2252 C CA . ASN A 1 286 ? 2.860 4.870 -25.008 1.00 84.81 286 ASN A CA 1
ATOM 2253 C C . ASN A 1 286 ? 2.665 3.705 -24.021 1.00 84.81 286 ASN A C 1
ATOM 2255 O O . ASN A 1 286 ? 2.489 2.575 -24.470 1.00 84.81 286 ASN A O 1
ATOM 2259 N N . ASP A 1 287 ? 2.687 3.959 -22.710 1.00 89.94 287 ASP A N 1
ATOM 2260 C CA . ASP A 1 287 ? 2.395 2.969 -21.665 1.00 89.94 287 ASP A CA 1
ATOM 2261 C C . ASP A 1 287 ? 3.140 1.624 -21.843 1.00 89.94 287 ASP A C 1
ATOM 2263 O O . ASP A 1 287 ? 2.497 0.575 -21.971 1.00 89.94 287 ASP A O 1
ATOM 2267 N N . PRO A 1 288 ? 4.493 1.610 -21.856 1.00 91.94 288 PRO A N 1
ATOM 2268 C CA . PRO A 1 288 ? 5.265 0.401 -22.135 1.00 91.94 288 PRO A CA 1
ATOM 2269 C C . PRO A 1 288 ? 4.855 -0.770 -21.223 1.00 91.94 288 PRO A C 1
ATOM 2271 O O . PRO A 1 288 ? 4.894 -0.617 -19.997 1.00 91.94 288 PRO A O 1
ATOM 2274 N N . PRO A 1 289 ? 4.480 -1.938 -21.780 1.00 94.88 289 PRO A N 1
ATOM 2275 C CA . PRO A 1 289 ? 3.966 -3.051 -20.992 1.00 94.88 289 PRO A CA 1
ATOM 2276 C C . PRO A 1 289 ? 5.090 -3.792 -20.265 1.00 94.88 289 PRO A C 1
ATOM 2278 O O . PRO A 1 289 ? 6.118 -4.116 -20.848 1.00 94.88 289 PRO A O 1
ATOM 2281 N N . VAL A 1 290 ? 4.859 -4.120 -19.000 1.00 94.12 290 VAL A N 1
ATOM 2282 C CA . VAL A 1 290 ? 5.775 -4.821 -18.098 1.00 94.12 290 VAL A CA 1
ATOM 2283 C C . VAL A 1 290 ? 5.081 -6.051 -17.534 1.00 94.12 290 VAL A C 1
ATOM 2285 O O . VAL A 1 290 ? 3.872 -6.047 -17.286 1.00 94.12 290 VAL A O 1
ATOM 2288 N N . SER A 1 291 ? 5.851 -7.114 -17.317 1.00 93.69 291 SER A N 1
ATOM 2289 C CA . SER A 1 291 ? 5.349 -8.333 -16.680 1.00 93.69 291 SER A CA 1
ATOM 2290 C C . SER A 1 291 ? 6.226 -8.789 -15.521 1.00 93.69 291 SER A C 1
ATOM 2292 O O . SER A 1 291 ? 7.437 -8.570 -15.523 1.00 93.69 291 SER A O 1
ATOM 2294 N N . LEU A 1 292 ? 5.591 -9.405 -14.527 1.00 92.00 292 LEU A N 1
ATOM 2295 C CA . LEU A 1 292 ? 6.228 -10.103 -13.418 1.00 92.00 292 LEU A CA 1
ATOM 2296 C C . LEU A 1 292 ? 6.265 -11.603 -13.704 1.00 92.00 292 LEU A C 1
ATOM 2298 O O . LEU A 1 292 ? 5.339 -12.140 -14.312 1.00 92.00 292 LEU A O 1
ATOM 2302 N N . SER A 1 293 ? 7.306 -12.285 -13.233 1.00 88.06 293 SER A N 1
ATOM 2303 C CA . SER A 1 293 ? 7.334 -13.747 -13.224 1.00 88.06 293 SER A CA 1
ATOM 2304 C C . SER A 1 293 ? 6.232 -14.324 -12.329 1.00 88.06 293 SER A C 1
ATOM 2306 O O . SER A 1 293 ? 5.933 -13.787 -11.266 1.00 88.06 293 SER A O 1
ATOM 2308 N N . ASP A 1 294 ? 5.675 -15.474 -12.715 1.00 77.62 294 ASP A N 1
ATOM 2309 C CA . ASP A 1 294 ? 4.643 -16.164 -11.918 1.00 77.62 294 ASP A CA 1
ATOM 2310 C C . ASP A 1 294 ? 5.208 -16.801 -10.637 1.00 77.62 294 ASP A C 1
ATOM 2312 O O . ASP A 1 294 ? 4.486 -17.113 -9.688 1.00 77.62 294 ASP A O 1
ATOM 2316 N N . GLN A 1 295 ? 6.521 -17.029 -10.614 1.00 81.00 295 GLN A N 1
ATOM 2317 C CA . GLN A 1 295 ? 7.241 -17.622 -9.496 1.00 81.00 295 GLN A CA 1
ATOM 2318 C C . GLN A 1 295 ? 8.324 -16.671 -8.994 1.00 81.00 295 GLN A C 1
ATOM 2320 O O . GLN A 1 295 ? 8.898 -15.918 -9.790 1.00 81.00 295 GLN A O 1
ATOM 2325 N N . PRO A 1 296 ? 8.635 -16.716 -7.689 1.00 82.00 296 PRO A N 1
ATOM 2326 C CA . PRO A 1 296 ? 9.774 -15.996 -7.164 1.00 82.00 296 PRO A CA 1
ATOM 2327 C C . PRO A 1 296 ? 11.091 -16.510 -7.750 1.00 82.00 296 PRO A C 1
ATOM 2329 O O . PRO A 1 296 ? 11.231 -17.677 -8.126 1.00 82.00 296 PRO A O 1
ATOM 2332 N N . LEU A 1 297 ? 12.099 -15.647 -7.738 1.00 75.25 297 LEU A N 1
ATOM 2333 C CA . LEU A 1 297 ? 13.474 -16.003 -8.027 1.00 75.25 297 LEU A CA 1
ATOM 2334 C C . LEU A 1 297 ? 13.984 -17.022 -7.004 1.00 75.25 297 LEU A C 1
ATOM 2336 O O . LEU A 1 297 ? 13.933 -16.816 -5.789 1.00 75.25 297 LEU A O 1
ATOM 2340 N N . VAL A 1 298 ? 14.521 -18.122 -7.527 1.00 71.19 298 VAL A N 1
ATOM 2341 C CA . VAL A 1 298 ? 15.181 -19.163 -6.743 1.00 71.19 298 VAL A CA 1
ATOM 2342 C C . VAL A 1 298 ? 16.683 -18.977 -6.881 1.00 71.19 298 VAL A C 1
ATOM 2344 O O . VAL A 1 298 ? 17.217 -19.054 -7.988 1.00 71.19 298 VAL A O 1
ATOM 2347 N N . ILE A 1 299 ? 17.368 -18.760 -5.763 1.00 61.34 299 ILE A N 1
ATOM 2348 C CA . ILE A 1 299 ? 18.831 -18.766 -5.731 1.00 61.34 299 ILE A CA 1
ATOM 2349 C C . ILE A 1 299 ? 19.278 -20.173 -5.343 1.00 61.34 299 ILE A C 1
ATOM 2351 O O . ILE A 1 299 ? 18.845 -20.713 -4.320 1.00 61.34 299 ILE A O 1
ATOM 2355 N N . ALA A 1 300 ? 20.104 -20.782 -6.192 1.00 55.50 300 ALA A N 1
ATOM 2356 C CA . ALA A 1 300 ? 20.898 -21.939 -5.809 1.00 55.50 300 ALA A CA 1
ATOM 2357 C C . ALA A 1 300 ? 22.155 -21.425 -5.096 1.00 55.50 300 ALA A C 1
ATOM 2359 O O . ALA A 1 300 ? 22.838 -20.561 -5.644 1.00 55.50 300 ALA A O 1
ATOM 2360 N N . GLU A 1 301 ? 22.398 -21.911 -3.878 1.00 50.19 301 GLU A N 1
ATOM 2361 C CA . GLU A 1 301 ? 23.714 -21.807 -3.226 1.00 50.19 301 GLU A CA 1
ATOM 2362 C C . GLU A 1 301 ? 24.781 -22.556 -4.026 1.00 50.19 301 GLU A C 1
ATOM 2364 O O . GLU A 1 301 ? 24.468 -23.682 -4.489 1.00 50.19 301 GLU A O 1
#

pLDDT: mean 81.03, std 14.7, range [39.78, 96.0]

Radius of gyration: 22.61 Å; chains: 1; bounding box: 45×54×53 Å

Foldseek 3Di:
DKDFALKWFKDFPDQKAKWWKAKDFADQPDDDPDDCPVAWDWDDPDSGMIIITGLAQDDDPRTDIDIDGCVVCVVSVQSLVLVFLQVLLVVLVWQWADDPFFIWTWDWDPLDPCVQFKTKIKGWTKGKDAQDDPDRGTIMMRIWIDIFMDTNDWCVPVLQVVLQAQHKKFFPPDGRPPDPPPLVTIFRFHDDDVQWTFTHRPPDHTDTDGRRGMGHRDDLVSVLSSCCVPVNNVRSVVVNVVCVVVCLRVDPPPPDDVVSVVVRSVSNLCNCVVSVSQWTFGNRHPRGIMGIHSGGDIDDD

Secondary structure (DSSP, 8-state):
-EEEEEEEEEE-S-SEEEEEEEEEE--TTS-------TTEEEEEEETTEEEEEE--SS--TT-EEEEEETTT-HHHHHHHHHHHHHHHHHHTT-EEEE-SSSEEEEEE-TT-SSTTTEEEEEEEEEEEEE--SS-TT-EEEEEEEEEEEEES--TTSHHHHHHHTTSEEEETT--TT--TT-TTT-EEEEEEETTEEEEE-TTSPPEEEEGGGEE----HHHHHHHHHHHHHHHHHHHHHHHHHHHHTTT-------HHHHHHHHHHHHHHHHHTTTTEEE-SSTT--EEEEEEEEEEEE-

Sequence (301 aa):
MKLALNWFEVTLPATEFKVAVEVVDGGRDEPPKTPHHAHRVVRRQNESTFRFLHLTNNPPSNTTEQALNIFDDPSFVKIAVEEGFARLLKGKEFIVCRQHVGCTGYTPTSESMFPNVYTFFRGVSFRSFYGFGPRPDRWGLILNYATSQRFCITLEDPQLRQLAIGKRVVPISAIPSADEDDGRRSGILVSVQGQQAVIEQGKNAPIQAPLGEWTLPCRRELLNDYLQQAHGPKASADVTRHLQVAGFSLTKAGRMNTALAKDQLRAVQQVLHDHSLAKFCLPLPNDPPVSLSDQPLVIAE